Protein AF-A0A2N1U5K5-F1 (afdb_monomer_lite)

pLDDT: mean 89.92, std 8.05, range [52.88, 97.94]

Sequence (246 aa):
PAAGMINAFVPWFFIPAVFFYHWAKFKPSVIKAFSGLFLLLPILFVLSAYEVAAGMQFYPVPLHTSLTVQGLTGLINLTNVKPDIFSPGFYHISIAGLAIGFILLIRTSRTWTMALFILTFFAAFLTPILNVPPVIWASIPVLICSLLIAEGLEALILSGASDSKWLLTSVAVLLLAALLNILLMGKAGVFPRSLGLYGAGVAAVLLIYFIAQSKLVWHGTRMLVLYPAIFIDIIISARYIAGKIF

Secondary structure (DSSP, 8-state):
-HHHHHHHHGGGGGHHHHHHHHH----HHHHHHHHHHHTTHHHHHHHHHHHHHHHTT--SS-TT----HHHHGGGT-GGG--TTS------TTHHHHHHHHHHHHHHTT-HHHHHHHHHHHHHTTSSPBTTB-HHHHTHHHHHHHHHHHHHHHHHHHH--GGGHHHHHHHHHHHHHHHHHHHHHHTTSS-HHHHHHHHHHHHHHHHHHHHHHHTT---HHHHHHHHHHHHHHHHHHHHHHHHHHH-

Radius of gyration: 19.8 Å; chains: 1; bounding box: 57×30×60 Å

Foldseek 3Di:
DVLVVLLVCLVVLLVCLVCVVVVDPDDPVVNLVVSLVSLCSSVVSLLVVQLVCVVVVHDPDDQAQAADPVLALCCLVVLPDDPSHNHLNDFLLLQLLLVQLVVVCVVVPSVSLVVLLVVLVVQRHDHGDNSRRSVSSVSSNSVVSVVSSVNSLLCLLQDALVCLVSLVVSLVSLVVSLVVNDVVVPPDDPPDDSNVLSVLSNVLSVVSSVCRNVRDNPSVVNCVSSVVSVVVRVVVSVVSSVVNND

Structure (mmCIF, N/CA/C/O backbone):
data_AF-A0A2N1U5K5-F1
#
_entry.id   AF-A0A2N1U5K5-F1
#
loop_
_atom_site.group_PDB
_atom_site.id
_atom_site.type_symbol
_atom_site.label_atom_id
_atom_site.label_alt_id
_atom_site.label_comp_id
_atom_site.label_asym_id
_atom_site.label_entity_id
_atom_site.label_seq_id
_atom_site.pdbx_PDB_ins_code
_atom_site.Cartn_x
_atom_site.Cartn_y
_atom_site.Cartn_z
_atom_site.occupancy
_atom_site.B_iso_or_equiv
_atom_site.auth_seq_id
_atom_site.auth_comp_id
_atom_site.auth_asym_id
_atom_site.auth_atom_id
_atom_site.pdbx_PDB_model_num
ATOM 1 N N . PRO A 1 1 ? 7.918 9.405 -19.335 1.00 61.78 1 PRO A N 1
ATOM 2 C CA . PRO A 1 1 ? 6.591 10.072 -19.449 1.00 61.78 1 PRO A CA 1
ATOM 3 C C . PRO A 1 1 ? 5.436 9.102 -19.751 1.00 61.78 1 PRO A C 1
ATOM 5 O O . PRO A 1 1 ? 4.526 8.996 -18.938 1.00 61.78 1 PRO A O 1
ATOM 8 N N . ALA A 1 2 ? 5.494 8.344 -20.855 1.00 75.06 2 ALA A N 1
ATOM 9 C CA . ALA A 1 2 ? 4.408 7.440 -21.259 1.00 75.06 2 ALA A CA 1
ATOM 10 C C . ALA A 1 2 ? 4.152 6.278 -20.278 1.00 75.06 2 ALA A C 1
ATOM 12 O O . ALA A 1 2 ? 3.004 5.945 -20.007 1.00 75.06 2 ALA A O 1
ATOM 13 N N . ALA A 1 3 ? 5.201 5.722 -19.659 1.00 72.75 3 ALA A N 1
ATOM 14 C CA . ALA A 1 3 ? 5.056 4.717 -18.599 1.00 72.75 3 ALA A CA 1
ATOM 15 C C . ALA A 1 3 ? 4.225 5.231 -17.411 1.00 72.75 3 ALA A C 1
ATOM 17 O O . ALA A 1 3 ? 3.396 4.513 -16.857 1.00 72.75 3 ALA A O 1
ATOM 18 N N . GLY A 1 4 ? 4.419 6.506 -17.059 1.00 80.00 4 GLY A N 1
ATOM 19 C CA . GLY A 1 4 ? 3.639 7.180 -16.026 1.00 80.00 4 GLY A CA 1
ATOM 20 C C . GLY A 1 4 ? 2.166 7.317 -16.405 1.00 80.00 4 GLY A C 1
ATOM 21 O O . GLY A 1 4 ? 1.317 7.170 -15.536 1.00 80.00 4 GLY A O 1
ATOM 22 N N . MET A 1 5 ? 1.852 7.519 -17.692 1.00 84.31 5 MET A N 1
ATOM 23 C CA . MET A 1 5 ? 0.464 7.565 -18.165 1.00 84.31 5 MET A CA 1
ATOM 24 C C . MET A 1 5 ? -0.221 6.210 -18.000 1.00 84.31 5 MET A C 1
ATOM 26 O O . MET A 1 5 ? -1.293 6.161 -17.409 1.00 84.31 5 MET A O 1
ATOM 30 N N . ILE A 1 6 ? 0.406 5.113 -18.446 1.00 85.75 6 ILE A N 1
ATOM 31 C CA . ILE A 1 6 ? -0.160 3.761 -18.282 1.00 85.75 6 ILE A CA 1
ATOM 32 C C . ILE A 1 6 ? -0.463 3.510 -16.801 1.00 85.75 6 ILE A C 1
ATOM 34 O O . ILE A 1 6 ? -1.600 3.201 -16.453 1.00 85.75 6 ILE A O 1
ATOM 38 N N . ASN A 1 7 ? 0.508 3.756 -15.917 1.00 84.88 7 ASN A N 1
ATOM 39 C CA . ASN A 1 7 ? 0.328 3.587 -14.473 1.00 84.88 7 ASN A CA 1
ATOM 40 C C . ASN A 1 7 ? -0.765 4.498 -13.886 1.00 84.88 7 ASN A C 1
ATOM 42 O O . ASN A 1 7 ? -1.485 4.075 -12.987 1.00 84.88 7 ASN A O 1
ATOM 46 N N . ALA A 1 8 ? -0.924 5.724 -14.395 1.00 88.06 8 ALA A N 1
ATOM 47 C CA . ALA A 1 8 ? -1.971 6.646 -13.956 1.00 88.06 8 ALA A CA 1
ATOM 48 C C . ALA A 1 8 ? -3.383 6.193 -14.365 1.00 88.06 8 ALA A C 1
ATOM 50 O O . ALA A 1 8 ? -4.349 6.528 -13.679 1.00 88.06 8 ALA A O 1
ATOM 51 N N . PHE A 1 9 ? -3.512 5.421 -15.450 1.00 91.12 9 PHE A N 1
ATOM 52 C CA . PHE A 1 9 ? -4.795 4.890 -15.913 1.00 91.12 9 PHE A CA 1
ATOM 53 C C . PHE A 1 9 ? -5.198 3.574 -15.235 1.00 91.12 9 PHE A C 1
ATOM 55 O O . PHE A 1 9 ? -6.394 3.332 -15.085 1.00 91.12 9 PHE A O 1
ATOM 62 N N . VAL A 1 10 ? -4.245 2.761 -14.756 1.00 91.38 10 VAL A N 1
ATOM 63 C CA . VAL A 1 10 ? -4.515 1.467 -14.086 1.00 91.38 10 VAL A CA 1
ATOM 64 C C . VAL A 1 10 ? -5.613 1.548 -13.004 1.00 91.38 10 VAL A C 1
ATOM 66 O O . VAL A 1 10 ? -6.519 0.711 -13.044 1.00 91.38 10 VAL A O 1
ATOM 69 N N . PRO A 1 11 ? -5.627 2.535 -12.079 1.00 91.38 11 PRO A N 1
ATOM 70 C CA . PRO A 1 11 ? -6.661 2.624 -11.044 1.00 91.38 11 PRO A CA 1
ATOM 71 C C . PRO A 1 11 ? -8.087 2.752 -11.592 1.00 91.38 11 PRO A C 1
ATOM 73 O O . PRO A 1 11 ? -9.026 2.206 -11.014 1.00 91.38 11 PRO A O 1
ATOM 76 N N . TRP A 1 12 ? -8.264 3.429 -12.727 1.00 93.75 12 TRP A N 1
ATOM 77 C CA . TRP A 1 12 ? -9.582 3.698 -13.305 1.00 93.75 12 TRP A CA 1
ATOM 78 C C . TRP A 1 12 ? -10.263 2.426 -13.816 1.00 93.75 12 TRP A C 1
ATOM 80 O O . TRP A 1 12 ? -11.488 2.323 -13.780 1.00 93.75 12 TRP A O 1
ATOM 90 N N . PHE A 1 13 ? -9.485 1.411 -14.199 1.00 93.81 13 PHE A N 1
ATOM 91 C CA . PHE A 1 13 ? -10.016 0.120 -14.639 1.00 93.81 13 PHE A CA 1
ATOM 92 C C . PHE A 1 13 ? -10.578 -0.738 -13.495 1.00 93.81 13 PHE A C 1
ATOM 94 O O . PHE A 1 13 ? -11.259 -1.724 -13.764 1.00 93.81 13 PHE A O 1
ATOM 101 N N . PHE A 1 14 ? -10.375 -0.354 -12.229 1.00 92.38 14 PHE A N 1
ATOM 102 C CA . PHE A 1 14 ? -11.040 -0.996 -11.088 1.00 92.38 14 PHE A CA 1
ATOM 103 C C . PHE A 1 14 ? -12.456 -0.463 -10.827 1.00 92.38 14 PHE A C 1
ATOM 105 O O . PHE A 1 14 ? -13.232 -1.125 -10.137 1.00 92.38 14 PHE A O 1
ATOM 112 N N . ILE A 1 15 ? -12.828 0.699 -11.381 1.00 93.06 15 ILE A N 1
ATOM 113 C CA . ILE A 1 15 ? -14.133 1.340 -11.135 1.00 93.06 15 ILE A CA 1
ATOM 114 C C . ILE A 1 15 ? -15.305 0.405 -11.473 1.00 93.06 15 ILE A C 1
ATOM 116 O O . ILE A 1 15 ? -16.184 0.255 -10.620 1.00 93.06 15 ILE A O 1
ATOM 120 N N . PRO A 1 16 ? -15.334 -0.288 -12.632 1.00 93.62 16 PRO A N 1
ATOM 121 C CA . PRO A 1 16 ? -16.428 -1.206 -12.932 1.00 93.62 16 PRO A CA 1
ATOM 122 C C . PRO A 1 16 ? -16.547 -2.329 -11.900 1.00 93.62 16 PRO A C 1
ATOM 124 O O . PRO A 1 16 ? -17.653 -2.661 -11.494 1.00 93.62 16 PRO A O 1
ATOM 127 N N . ALA A 1 17 ? -15.427 -2.869 -11.408 1.00 92.56 17 ALA A N 1
ATOM 128 C CA . ALA A 1 17 ? -15.446 -3.937 -10.410 1.00 92.56 17 ALA A CA 1
ATOM 129 C C . ALA A 1 17 ? -16.112 -3.499 -9.096 1.00 92.56 17 ALA A C 1
ATOM 131 O O . ALA A 1 17 ? -16.858 -4.278 -8.495 1.00 92.56 17 ALA A O 1
ATOM 132 N N . VAL A 1 18 ? -15.874 -2.251 -8.683 1.00 90.19 18 VAL A N 1
ATOM 133 C CA . VAL A 1 18 ? -16.410 -1.676 -7.443 1.00 90.19 18 VAL A CA 1
ATOM 134 C C . VAL A 1 18 ? -17.872 -1.264 -7.595 1.00 90.19 18 VAL A C 1
ATOM 136 O O . VAL A 1 18 ? -18.680 -1.597 -6.736 1.00 90.19 18 VAL A O 1
ATOM 139 N N . PHE A 1 19 ? -18.236 -0.570 -8.676 1.00 92.50 19 PHE A N 1
ATOM 140 C CA . PHE A 1 19 ? -19.554 0.066 -8.805 1.00 92.50 19 PHE A CA 1
ATOM 141 C C . PHE A 1 19 ? -20.597 -0.756 -9.574 1.00 92.50 19 PHE A C 1
ATOM 143 O O . PHE A 1 19 ? -21.753 -0.341 -9.655 1.00 92.50 19 PHE A O 1
ATOM 150 N N . PHE A 1 20 ? -20.251 -1.945 -10.082 1.00 92.00 20 PHE A N 1
ATOM 151 C CA . PHE A 1 20 ? -21.183 -2.776 -10.855 1.00 92.00 20 PHE A CA 1
ATOM 152 C C . PHE A 1 20 ? -22.503 -3.073 -10.125 1.00 92.00 20 PHE A C 1
ATOM 154 O O . PHE A 1 20 ? -23.564 -3.082 -10.751 1.00 92.00 20 PHE A O 1
ATOM 161 N N . TYR A 1 21 ? -22.466 -3.258 -8.800 1.00 90.38 21 TYR A N 1
ATOM 162 C CA . TYR A 1 21 ? -23.668 -3.521 -7.999 1.00 90.38 21 TYR A CA 1
ATOM 163 C C . TYR A 1 21 ? -24.689 -2.374 -8.041 1.00 90.38 21 TYR A C 1
ATOM 165 O O . TYR A 1 21 ? -25.873 -2.605 -7.814 1.00 90.38 21 TYR A O 1
ATOM 173 N N . HIS A 1 22 ? -24.241 -1.144 -8.309 1.00 89.75 22 HIS A N 1
ATOM 174 C CA . HIS A 1 22 ? -25.118 0.017 -8.410 1.00 89.75 22 HIS A CA 1
ATOM 175 C C . HIS A 1 22 ? -25.817 0.081 -9.773 1.00 89.75 22 HIS A C 1
ATOM 177 O O . HIS A 1 22 ? -26.953 0.537 -9.873 1.00 89.75 22 HIS A O 1
ATOM 183 N N . TRP A 1 23 ? -25.152 -0.400 -10.825 1.00 87.50 23 TRP A N 1
ATOM 184 C CA . TRP A 1 23 ? -25.664 -0.352 -12.196 1.00 87.50 23 TRP A CA 1
ATOM 185 C C . TRP A 1 23 ? -26.531 -1.558 -12.558 1.00 87.50 23 TRP A C 1
ATOM 187 O O . TRP A 1 23 ? -27.395 -1.454 -13.427 1.00 87.50 23 TRP A O 1
ATOM 197 N N . ALA A 1 24 ? -26.326 -2.701 -11.901 1.00 88.56 24 ALA A N 1
ATOM 198 C CA . ALA A 1 24 ? -26.948 -3.958 -12.287 1.00 88.56 24 ALA A CA 1
ATOM 199 C C . ALA A 1 24 ? -27.893 -4.519 -11.212 1.00 88.56 24 ALA A C 1
ATOM 201 O O . ALA A 1 24 ? -27.507 -4.751 -10.069 1.00 88.56 24 ALA A O 1
ATOM 202 N N . LYS A 1 25 ? -29.136 -4.832 -11.601 1.00 90.75 25 LYS A N 1
ATOM 203 C CA . LYS A 1 25 ? -30.156 -5.450 -10.730 1.00 90.75 25 LYS A CA 1
ATOM 204 C C . LYS A 1 25 ? -30.102 -6.984 -10.777 1.00 90.75 25 LYS A C 1
ATOM 206 O O . LYS A 1 25 ? -31.103 -7.639 -11.058 1.00 90.75 25 LYS A O 1
ATOM 211 N N . PHE A 1 26 ? -28.927 -7.569 -10.551 1.00 92.50 26 PHE A N 1
ATOM 212 C CA . PHE A 1 26 ? -28.751 -9.027 -10.526 1.00 92.50 26 PHE A CA 1
ATOM 213 C C . PHE A 1 26 ? -28.769 -9.599 -9.104 1.00 92.50 26 PHE A C 1
ATOM 215 O O . PHE A 1 26 ? -28.689 -8.878 -8.112 1.00 92.50 26 PHE A O 1
ATOM 222 N N . LYS A 1 27 ? -28.844 -10.932 -8.998 1.00 93.94 27 LYS A N 1
ATOM 223 C CA . LYS A 1 27 ? -28.657 -11.633 -7.720 1.00 93.94 27 LYS A CA 1
ATOM 224 C C . LYS A 1 27 ? -27.248 -11.349 -7.157 1.00 93.94 27 LYS A C 1
ATOM 226 O O . LYS A 1 27 ? -26.299 -11.288 -7.942 1.00 93.94 27 LYS A O 1
ATOM 231 N N . PRO A 1 28 ? -27.062 -11.280 -5.824 1.00 91.19 28 PRO A N 1
ATOM 232 C CA . PRO A 1 28 ? -25.766 -10.956 -5.214 1.00 91.19 28 PRO A CA 1
ATOM 233 C C . PRO A 1 28 ? -24.603 -11.867 -5.637 1.00 91.19 28 PRO A C 1
ATOM 235 O O . PRO A 1 28 ? -23.477 -11.402 -5.798 1.00 91.19 28 PRO A O 1
ATOM 238 N N . SER A 1 29 ? -24.861 -13.160 -5.862 1.00 91.44 29 SER A N 1
ATOM 239 C CA . SER A 1 29 ? -23.846 -14.115 -6.332 1.00 91.44 29 SER A CA 1
ATOM 240 C C . SER A 1 29 ? -23.329 -13.782 -7.733 1.00 91.44 29 SER A C 1
ATOM 242 O O . SER 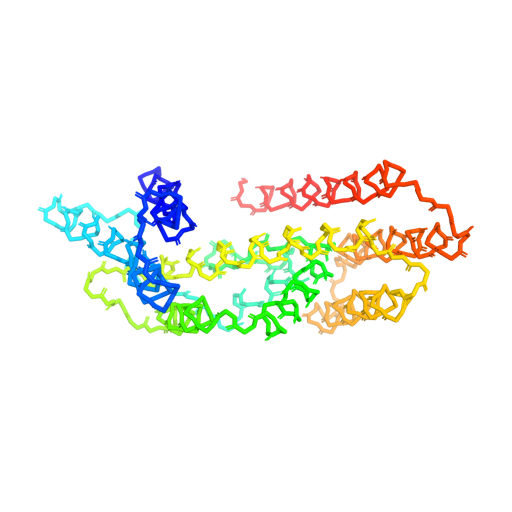A 1 29 ? -22.130 -13.867 -7.988 1.00 91.44 29 SER A O 1
ATOM 244 N N . VAL A 1 30 ? -24.229 -13.354 -8.619 1.00 93.19 30 VAL A N 1
ATOM 245 C CA . VAL A 1 30 ? -23.916 -12.949 -9.991 1.00 93.19 30 VAL A CA 1
ATOM 246 C C . VAL A 1 30 ? -23.123 -11.645 -9.977 1.00 93.19 30 VAL A C 1
ATOM 248 O O . VAL A 1 30 ? -22.080 -11.568 -10.618 1.00 93.19 30 VAL A O 1
ATOM 251 N N . ILE A 1 31 ? -23.546 -10.663 -9.170 1.00 92.62 31 ILE A N 1
ATOM 252 C CA . ILE A 1 31 ? -22.800 -9.409 -8.970 1.00 92.62 31 ILE A CA 1
ATOM 253 C C . ILE A 1 31 ? -21.372 -9.709 -8.507 1.00 92.62 31 ILE A C 1
ATOM 255 O O . ILE A 1 31 ? -20.425 -9.208 -9.101 1.00 92.62 31 ILE A O 1
ATOM 259 N N . LYS A 1 32 ? -21.196 -10.586 -7.509 1.00 90.56 32 LYS A N 1
ATOM 260 C CA . LYS A 1 32 ? -19.868 -10.969 -7.006 1.00 90.56 32 LYS A CA 1
ATOM 261 C C . LYS A 1 32 ? -18.991 -11.612 -8.086 1.00 90.56 32 LYS A C 1
ATOM 263 O O . LYS A 1 32 ? -17.798 -11.324 -8.139 1.00 90.56 32 LYS A O 1
ATOM 268 N N . ALA A 1 33 ? -19.562 -12.475 -8.928 1.00 91.56 33 ALA A N 1
ATOM 269 C CA . ALA A 1 33 ? -18.834 -13.108 -10.026 1.00 91.56 33 ALA A CA 1
ATOM 270 C C . ALA A 1 33 ? -18.395 -12.080 -11.081 1.00 91.56 33 ALA A C 1
ATOM 272 O O . ALA A 1 33 ? -17.219 -12.036 -11.433 1.00 91.56 33 ALA A O 1
ATOM 273 N N . PHE A 1 34 ? -19.301 -11.204 -11.525 1.00 94.25 34 PHE A N 1
ATOM 274 C CA . PHE A 1 34 ? -18.982 -10.159 -12.502 1.00 94.25 34 PHE A CA 1
ATOM 275 C C . PHE A 1 34 ? -18.011 -9.111 -11.956 1.00 94.25 34 PHE A C 1
ATOM 277 O O . PHE A 1 34 ? -17.064 -8.762 -12.649 1.00 94.25 34 PHE A O 1
ATOM 284 N N . SER A 1 35 ? -18.164 -8.664 -10.707 1.00 92.25 35 SER A N 1
ATOM 285 C CA . SER A 1 35 ? -17.173 -7.801 -10.048 1.00 92.25 35 SER A CA 1
ATOM 286 C C . SER A 1 35 ? -15.791 -8.464 -9.994 1.00 92.25 35 SER A C 1
ATOM 288 O O . SER A 1 35 ? -14.784 -7.798 -10.220 1.00 92.25 35 SER A O 1
ATOM 290 N N . GLY A 1 36 ? -15.735 -9.779 -9.752 1.00 92.19 36 GLY A N 1
ATOM 291 C CA . GLY A 1 36 ? -14.500 -10.564 -9.826 1.00 92.19 36 GLY A CA 1
ATOM 292 C C . GLY A 1 36 ? -13.894 -10.616 -11.233 1.00 92.19 36 GLY A C 1
ATOM 293 O O . GLY A 1 36 ? -12.684 -10.484 -11.380 1.00 92.19 36 GLY A O 1
ATOM 294 N N . LEU A 1 37 ? -14.720 -10.735 -12.274 1.00 93.94 37 LEU A N 1
ATOM 295 C CA . LEU A 1 37 ? -14.263 -10.669 -13.667 1.00 93.94 37 LEU A CA 1
ATOM 296 C C . LEU A 1 37 ? -13.770 -9.267 -14.044 1.00 93.94 37 LEU A C 1
ATOM 298 O O . LEU A 1 37 ? -12.725 -9.133 -14.674 1.00 93.94 37 LEU A O 1
ATOM 302 N N . PHE A 1 38 ? -14.466 -8.211 -13.619 1.00 95.56 38 PHE A N 1
ATOM 303 C CA . PHE A 1 38 ? -14.048 -6.831 -13.873 1.00 95.56 38 PHE A CA 1
ATOM 304 C C . PHE A 1 38 ? -12.747 -6.458 -13.157 1.00 95.56 38 PHE A C 1
ATOM 306 O O . PHE A 1 38 ? -12.030 -5.577 -13.621 1.00 95.56 38 PHE A O 1
ATOM 313 N N . LEU A 1 39 ? -12.385 -7.164 -12.084 1.00 94.25 39 LEU A N 1
ATOM 314 C CA . LEU A 1 39 ? -11.072 -7.058 -11.440 1.00 94.25 39 LEU A CA 1
ATOM 315 C C . LEU A 1 39 ? -9.908 -7.447 -12.375 1.00 94.25 39 LEU A C 1
ATOM 317 O O . LEU A 1 39 ? -8.769 -7.090 -12.089 1.00 94.25 39 LEU A O 1
ATOM 321 N N . LEU A 1 40 ? -10.177 -8.129 -13.496 1.00 94.31 40 LEU A N 1
ATOM 322 C CA . LEU A 1 40 ? -9.188 -8.449 -14.532 1.00 94.31 40 LEU A CA 1
ATOM 323 C C . LEU A 1 40 ? -9.013 -7.330 -15.574 1.00 94.31 40 LEU A C 1
ATOM 325 O O . LEU A 1 40 ? -8.050 -7.368 -16.339 1.00 94.31 40 LEU A O 1
ATOM 329 N N . LEU A 1 41 ? -9.889 -6.317 -15.609 1.00 95.31 41 LEU A N 1
ATOM 330 C CA . LEU A 1 41 ? -9.777 -5.197 -16.554 1.00 95.31 41 LEU A CA 1
ATOM 331 C C . LEU A 1 41 ? -8.424 -4.463 -16.490 1.00 95.31 41 LEU A C 1
ATOM 333 O O . LEU A 1 41 ? -7.888 -4.167 -17.556 1.00 95.31 41 LEU A O 1
ATOM 337 N N . PRO A 1 42 ? -7.819 -4.205 -15.312 1.00 94.44 42 PRO A N 1
ATOM 338 C CA . PRO A 1 42 ? -6.494 -3.592 -15.237 1.00 94.44 42 PRO A CA 1
ATOM 339 C C . PRO A 1 42 ? -5.404 -4.432 -15.916 1.00 94.44 42 PRO A C 1
ATOM 341 O O . PRO A 1 42 ? -4.528 -3.876 -16.572 1.00 94.44 42 PRO A O 1
ATOM 344 N N . ILE A 1 43 ? -5.480 -5.767 -15.813 1.00 94.12 43 ILE A N 1
ATOM 345 C CA . ILE A 1 43 ? -4.560 -6.679 -16.512 1.00 94.12 43 ILE A CA 1
ATOM 346 C C . ILE A 1 43 ? -4.757 -6.552 -18.022 1.00 94.12 43 ILE A C 1
ATOM 348 O O . ILE A 1 43 ? -3.788 -6.369 -18.756 1.00 94.12 43 ILE A O 1
ATOM 352 N N . LEU A 1 44 ? -6.008 -6.615 -18.486 1.00 94.94 44 LEU A N 1
ATOM 353 C CA . LEU A 1 44 ? -6.331 -6.499 -19.909 1.00 94.94 44 LEU A CA 1
ATOM 354 C C . LEU A 1 44 ? -5.882 -5.153 -20.485 1.00 94.94 44 LEU A C 1
ATOM 356 O O . LEU A 1 44 ? -5.348 -5.114 -21.592 1.00 94.94 44 LEU A O 1
ATOM 360 N N . PHE A 1 45 ? -6.044 -4.067 -19.729 1.00 94.50 45 PHE A N 1
ATOM 361 C CA . PHE A 1 45 ? -5.557 -2.746 -20.109 1.00 94.50 45 PHE A CA 1
ATOM 362 C C . PHE A 1 45 ? -4.033 -2.719 -20.253 1.00 94.50 45 PHE A C 1
ATOM 364 O O . PHE A 1 45 ? -3.541 -2.272 -21.285 1.00 94.50 45 PHE A O 1
ATOM 371 N N . VAL A 1 46 ? -3.289 -3.225 -19.262 1.00 93.12 46 VAL A N 1
ATOM 372 C CA . VAL A 1 46 ? -1.818 -3.272 -19.308 1.00 93.12 46 VAL A CA 1
ATOM 373 C C . VAL A 1 46 ? -1.334 -4.085 -20.508 1.00 93.12 46 VAL A C 1
ATOM 375 O O . VAL A 1 46 ? -0.492 -3.601 -21.259 1.00 93.12 46 VAL A O 1
ATOM 378 N N . LEU A 1 47 ? -1.896 -5.278 -20.725 1.00 94.00 47 LEU A N 1
ATOM 379 C CA . LEU A 1 47 ? -1.557 -6.126 -21.871 1.00 94.00 47 LEU A CA 1
ATOM 380 C C . LEU A 1 47 ? -1.825 -5.406 -23.197 1.00 94.00 47 LEU A C 1
ATOM 382 O O . LEU A 1 47 ? -0.942 -5.322 -24.043 1.00 94.00 47 LEU A O 1
ATOM 386 N N . SER A 1 48 ? -3.017 -4.824 -23.349 1.00 93.19 48 SER A N 1
ATOM 387 C CA . SER A 1 48 ? -3.402 -4.116 -24.575 1.00 93.19 48 SER A CA 1
ATOM 388 C C . SER A 1 48 ? -2.512 -2.898 -24.831 1.00 93.19 48 SER A C 1
ATOM 390 O O . SER A 1 48 ? -2.092 -2.663 -25.959 1.00 93.19 48 SER A O 1
ATOM 392 N N . ALA A 1 49 ? -2.192 -2.129 -23.787 1.00 91.81 49 ALA A N 1
ATOM 393 C CA . ALA A 1 49 ? -1.347 -0.947 -23.898 1.00 91.81 49 ALA A CA 1
ATOM 394 C C . ALA A 1 49 ? 0.076 -1.303 -24.349 1.00 91.81 49 ALA A C 1
ATOM 396 O O . ALA A 1 49 ? 0.633 -0.616 -25.203 1.00 91.81 49 ALA A O 1
ATOM 397 N N . TYR A 1 50 ? 0.654 -2.375 -23.803 1.00 90.56 50 TYR A N 1
ATOM 398 C CA . TYR A 1 50 ? 1.999 -2.819 -24.170 1.00 90.56 50 TYR A CA 1
ATOM 399 C C . TYR A 1 50 ? 2.054 -3.501 -25.534 1.00 90.56 50 TYR A C 1
ATOM 401 O O . TYR A 1 50 ? 3.040 -3.317 -26.240 1.00 90.56 50 TYR A O 1
ATOM 409 N N . GLU A 1 51 ? 0.999 -4.199 -25.949 1.00 91.06 51 GLU A N 1
ATOM 410 C CA . GLU A 1 51 ? 0.915 -4.761 -27.299 1.00 91.06 51 GLU A CA 1
ATOM 411 C C . GLU A 1 51 ? 0.841 -3.654 -28.363 1.00 91.06 51 GLU A C 1
ATOM 413 O O . GLU A 1 51 ? 1.588 -3.663 -29.341 1.00 91.06 51 GLU A O 1
ATOM 418 N N . VAL A 1 52 ? 0.008 -2.630 -28.133 1.00 90.94 52 VAL A N 1
ATOM 419 C CA . VAL A 1 52 ? -0.062 -1.449 -29.009 1.00 90.94 52 VAL A CA 1
ATOM 420 C C . VAL A 1 52 ? 1.283 -0.717 -29.045 1.00 90.94 52 VAL A C 1
ATOM 422 O O . VAL A 1 52 ? 1.746 -0.330 -30.118 1.00 90.94 52 VAL A O 1
ATOM 425 N N . ALA A 1 53 ? 1.935 -0.551 -27.892 1.00 88.81 53 ALA A N 1
ATOM 426 C CA . ALA A 1 53 ? 3.235 0.107 -27.801 1.00 88.81 53 ALA A CA 1
ATOM 427 C C . ALA A 1 53 ? 4.337 -0.684 -28.535 1.00 88.81 53 ALA A C 1
ATOM 429 O O . ALA A 1 53 ? 5.115 -0.098 -29.290 1.00 88.81 53 ALA A O 1
ATOM 430 N N . ALA A 1 54 ? 4.348 -2.015 -28.402 1.00 86.88 54 ALA A N 1
ATOM 431 C CA . ALA A 1 54 ? 5.261 -2.899 -29.121 1.00 86.88 54 ALA A CA 1
ATOM 432 C C . ALA A 1 54 ? 5.062 -2.813 -30.644 1.00 86.88 54 ALA A C 1
ATOM 434 O O . ALA A 1 54 ? 6.044 -2.708 -31.380 1.00 86.88 54 ALA A O 1
ATOM 435 N N . GLY A 1 55 ? 3.810 -2.758 -31.115 1.00 88.50 55 GLY A N 1
ATOM 436 C CA . GLY A 1 55 ? 3.484 -2.532 -32.529 1.00 88.50 55 GLY A CA 1
ATOM 437 C C . GLY A 1 55 ? 4.001 -1.194 -33.075 1.00 88.50 55 GLY A C 1
ATOM 438 O O . GLY A 1 55 ? 4.327 -1.093 -34.255 1.00 88.50 55 GLY A O 1
ATOM 439 N N . MET A 1 56 ? 4.148 -0.184 -32.213 1.00 88.31 56 MET A N 1
ATOM 440 C CA . MET A 1 56 ? 4.743 1.119 -32.539 1.00 88.31 56 MET A CA 1
ATOM 441 C C . MET A 1 56 ? 6.265 1.178 -32.303 1.00 88.31 56 MET A C 1
ATOM 443 O O . MET A 1 56 ? 6.847 2.256 -32.393 1.00 88.31 56 MET A O 1
ATOM 447 N N . GLN A 1 57 ? 6.913 0.051 -31.972 1.00 83.56 57 GLN A N 1
ATOM 448 C CA . GLN A 1 57 ? 8.327 -0.026 -31.565 1.00 83.56 57 GLN A CA 1
ATOM 449 C C . GLN A 1 57 ? 8.685 0.905 -30.394 1.00 83.56 57 GLN A C 1
ATOM 451 O O . GLN A 1 57 ? 9.823 1.350 -30.241 1.00 83.56 57 GLN A O 1
ATOM 456 N N . PHE A 1 58 ? 7.705 1.194 -29.543 1.00 81.75 58 PHE A N 1
ATOM 457 C CA . PHE A 1 58 ? 7.839 2.095 -28.415 1.00 81.75 58 PHE A CA 1
ATOM 458 C C . PHE A 1 58 ? 7.760 1.302 -27.112 1.00 81.75 58 PHE A C 1
ATOM 460 O O . PHE A 1 58 ? 6.720 0.745 -26.779 1.00 81.75 58 PHE A O 1
ATOM 467 N N . TYR A 1 59 ? 8.848 1.278 -26.342 1.00 77.38 59 TYR A N 1
ATOM 468 C CA . TYR A 1 59 ? 8.887 0.619 -25.034 1.00 77.38 59 TYR A CA 1
ATOM 469 C C . TYR A 1 59 ? 8.988 1.676 -23.931 1.00 77.38 59 TYR A C 1
ATOM 471 O O . TYR A 1 59 ? 10.061 2.249 -23.729 1.00 77.38 59 TYR A O 1
ATOM 479 N N . PRO A 1 60 ? 7.888 1.964 -23.204 1.00 74.81 60 PRO A N 1
ATOM 480 C CA . PRO A 1 60 ? 7.867 3.029 -22.202 1.00 74.81 60 PRO A CA 1
ATOM 481 C C . PRO A 1 60 ? 8.825 2.787 -21.027 1.00 74.81 60 PRO A C 1
ATOM 483 O O . PRO A 1 60 ? 9.200 3.739 -20.340 1.00 74.81 60 PRO A O 1
ATOM 486 N N . VAL A 1 61 ? 9.166 1.519 -20.776 1.00 80.94 61 VAL A N 1
ATOM 487 C CA . VAL A 1 61 ? 10.021 1.033 -19.688 1.00 80.94 61 VAL A CA 1
ATOM 488 C C . VAL A 1 61 ? 10.932 -0.072 -20.234 1.00 80.94 61 VAL A C 1
ATOM 490 O O . VAL A 1 61 ? 10.469 -0.855 -21.069 1.00 80.94 61 VAL A O 1
ATOM 493 N N . PRO A 1 62 ? 12.196 -0.183 -19.777 1.00 82.25 62 PRO A N 1
ATOM 494 C CA . PRO A 1 62 ? 13.072 -1.277 -20.183 1.00 82.25 62 PRO A CA 1
ATOM 495 C C . PRO A 1 62 ? 12.460 -2.645 -19.852 1.00 82.25 62 PRO A C 1
ATOM 497 O O . PRO A 1 62 ? 12.035 -2.892 -18.723 1.00 82.25 62 PRO A O 1
ATOM 500 N N . LEU A 1 63 ? 12.449 -3.554 -20.832 1.00 80.44 63 LEU A N 1
ATOM 501 C CA . LEU A 1 63 ? 11.813 -4.873 -20.709 1.00 80.44 63 LEU A CA 1
ATOM 502 C C . LEU A 1 63 ? 12.398 -5.711 -19.563 1.00 80.44 63 LEU A C 1
ATOM 504 O O . LEU A 1 63 ? 11.673 -6.453 -18.912 1.00 80.44 63 LEU A O 1
ATOM 508 N N . HIS A 1 64 ? 13.694 -5.575 -19.284 1.00 80.88 64 HIS A N 1
ATOM 509 C CA . HIS A 1 64 ? 14.402 -6.413 -18.313 1.00 80.88 64 HIS A CA 1
ATOM 510 C C . HIS A 1 64 ? 14.451 -5.836 -16.891 1.00 80.88 64 HIS A C 1
ATOM 512 O O . HIS A 1 64 ? 15.141 -6.385 -16.035 1.00 80.88 64 HIS A O 1
ATOM 518 N N . THR A 1 65 ? 13.724 -4.751 -16.609 1.00 82.62 65 THR A N 1
ATOM 519 C CA . THR A 1 65 ? 13.605 -4.235 -15.241 1.00 82.62 65 THR A CA 1
ATOM 520 C C . THR A 1 65 ? 12.598 -5.077 -14.460 1.00 82.62 65 THR A C 1
ATOM 522 O O . THR A 1 65 ? 11.391 -5.018 -14.711 1.00 82.62 65 THR A O 1
ATOM 525 N N . SER A 1 66 ? 13.093 -5.853 -13.497 1.00 85.00 66 SER A N 1
ATOM 526 C CA . SER A 1 66 ? 12.279 -6.692 -12.616 1.00 85.00 66 SER A CA 1
ATOM 527 C C . SER A 1 66 ? 12.360 -6.272 -11.153 1.00 85.00 66 SER A C 1
ATOM 529 O O . SER A 1 66 ? 13.277 -5.564 -10.728 1.00 85.00 66 SER A O 1
ATOM 531 N N . LEU A 1 67 ? 11.363 -6.698 -10.374 1.00 85.31 67 LEU A N 1
ATOM 532 C CA . LEU A 1 67 ? 11.400 -6.552 -8.927 1.00 85.31 67 LEU A CA 1
ATOM 533 C C . LEU A 1 67 ? 12.399 -7.571 -8.369 1.00 85.31 67 LEU A C 1
ATOM 535 O O . LEU A 1 67 ? 12.289 -8.770 -8.614 1.00 85.31 67 LEU A O 1
ATOM 539 N N . THR A 1 68 ? 13.387 -7.098 -7.615 1.00 89.12 68 THR A N 1
ATOM 540 C CA . THR A 1 68 ? 14.357 -7.969 -6.945 1.00 89.12 68 THR A CA 1
ATOM 541 C C . THR A 1 68 ? 13.987 -8.132 -5.475 1.00 89.12 68 THR A C 1
ATOM 543 O O . THR A 1 68 ? 13.362 -7.257 -4.873 1.00 89.12 68 THR A O 1
ATOM 546 N N . VAL A 1 69 ? 14.413 -9.237 -4.856 1.00 86.56 69 VAL A N 1
ATOM 547 C CA . VAL A 1 69 ? 14.247 -9.439 -3.403 1.00 86.56 69 VAL A CA 1
ATOM 548 C C . VAL A 1 69 ? 14.926 -8.307 -2.623 1.00 86.56 69 VAL A C 1
ATOM 550 O O . VAL A 1 69 ? 14.397 -7.836 -1.621 1.00 86.56 69 VAL A O 1
ATOM 553 N N . GLN A 1 70 ? 16.055 -7.798 -3.125 1.00 84.94 70 GLN A N 1
ATOM 554 C CA . GLN A 1 70 ? 16.707 -6.621 -2.559 1.00 84.94 70 GLN A CA 1
ATOM 555 C C . GLN A 1 70 ? 15.843 -5.358 -2.702 1.00 84.94 70 GLN A C 1
ATOM 557 O O . GLN A 1 70 ? 15.773 -4.570 -1.764 1.00 84.94 70 GLN A O 1
ATOM 562 N N . GLY A 1 71 ? 15.137 -5.183 -3.821 1.00 84.94 71 GLY A N 1
ATOM 563 C CA . GLY A 1 71 ? 14.178 -4.093 -4.024 1.00 84.94 71 GLY A CA 1
ATOM 564 C C . GLY A 1 71 ? 13.040 -4.085 -3.003 1.00 84.94 71 GLY A C 1
ATOM 565 O O . GLY A 1 71 ? 12.609 -3.017 -2.581 1.00 84.94 71 GLY A O 1
ATOM 566 N N . LEU A 1 72 ? 12.615 -5.253 -2.504 1.00 86.69 72 LEU A N 1
ATOM 567 C CA . LEU A 1 72 ? 11.623 -5.327 -1.423 1.00 86.69 72 LEU A CA 1
ATOM 568 C C . LEU A 1 72 ? 12.123 -4.721 -0.107 1.00 86.69 72 LEU A C 1
ATOM 570 O O . LEU A 1 72 ? 11.307 -4.277 0.697 1.00 86.69 72 LEU A O 1
ATOM 574 N N . THR A 1 73 ? 13.437 -4.653 0.130 1.00 85.50 73 THR A N 1
ATOM 575 C CA . THR A 1 73 ? 13.962 -4.030 1.358 1.00 85.50 73 THR A CA 1
ATOM 576 C C . THR A 1 73 ? 13.630 -2.542 1.442 1.00 85.50 73 THR A C 1
ATOM 578 O O . THR A 1 73 ? 13.520 -2.010 2.547 1.00 85.50 73 THR A O 1
ATOM 581 N N . GLY A 1 74 ? 13.379 -1.877 0.308 1.00 83.06 74 GLY A N 1
ATOM 582 C CA . GLY A 1 74 ? 12.964 -0.479 0.310 1.00 83.06 74 GLY A CA 1
ATOM 583 C C . GLY A 1 74 ? 11.536 -0.242 0.811 1.00 83.06 74 GLY A C 1
ATOM 584 O O . GLY A 1 74 ? 11.207 0.899 1.116 1.00 83.06 74 GLY A O 1
ATOM 585 N N . LEU A 1 75 ? 10.741 -1.301 1.032 1.00 84.62 75 LEU A N 1
ATOM 586 C CA . LEU A 1 75 ? 9.499 -1.229 1.817 1.00 84.62 75 LEU A CA 1
ATOM 587 C C . LEU A 1 75 ? 9.747 -0.791 3.265 1.00 84.62 75 LEU A C 1
ATOM 589 O O . LEU A 1 75 ? 8.902 -0.141 3.865 1.00 84.62 75 LEU A O 1
ATOM 593 N N . ILE A 1 76 ? 10.884 -1.197 3.834 1.00 85.19 76 ILE A N 1
ATOM 594 C CA . ILE A 1 76 ? 11.269 -0.910 5.222 1.00 85.19 76 ILE A CA 1
ATOM 595 C C . ILE A 1 76 ? 12.278 0.242 5.256 1.00 85.19 76 ILE A C 1
ATOM 597 O O . ILE A 1 76 ? 12.249 1.074 6.164 1.00 85.19 76 ILE A O 1
ATOM 601 N N . ASN A 1 77 ? 13.168 0.283 4.262 1.00 82.75 77 ASN A N 1
ATOM 602 C CA . ASN A 1 77 ? 14.280 1.213 4.172 1.00 82.75 77 ASN A CA 1
ATOM 603 C C . ASN A 1 77 ? 14.300 1.944 2.825 1.00 82.75 77 ASN A C 1
ATOM 605 O O . ASN A 1 77 ? 15.131 1.676 1.951 1.00 82.75 77 ASN A O 1
ATOM 609 N N . LEU A 1 78 ? 13.423 2.934 2.690 1.00 77.88 78 LEU A N 1
ATOM 610 C CA . LEU A 1 78 ? 13.372 3.803 1.513 1.00 77.88 78 LEU A CA 1
ATOM 611 C C . LEU A 1 78 ? 14.707 4.506 1.221 1.00 77.88 78 LEU A C 1
ATOM 613 O O . LEU A 1 78 ? 15.029 4.797 0.071 1.00 77.88 78 LEU A O 1
ATOM 617 N N . THR A 1 79 ? 15.510 4.786 2.251 1.00 72.38 79 THR A N 1
ATOM 618 C CA . THR A 1 79 ? 16.734 5.586 2.097 1.00 72.38 79 THR A CA 1
ATOM 619 C C . THR A 1 79 ? 17.877 4.842 1.398 1.00 72.38 79 THR A C 1
ATOM 621 O O . THR A 1 79 ? 18.751 5.460 0.781 1.00 72.38 79 THR A O 1
ATOM 624 N N . ASN A 1 80 ? 17.865 3.507 1.425 1.00 74.12 80 ASN A N 1
ATOM 625 C CA . ASN A 1 80 ? 18.923 2.697 0.825 1.00 74.12 80 ASN A CA 1
ATOM 626 C C . ASN A 1 80 ? 18.615 2.239 -0.610 1.00 74.12 80 ASN A C 1
ATOM 628 O O . ASN A 1 80 ? 19.415 1.527 -1.214 1.00 74.12 80 ASN A O 1
ATOM 632 N N . VAL A 1 81 ? 17.493 2.673 -1.188 1.00 73.62 81 VAL A N 1
ATOM 633 C CA . VAL A 1 81 ? 17.147 2.335 -2.573 1.00 73.62 81 VAL A CA 1
ATOM 634 C C . VAL A 1 81 ? 18.200 2.927 -3.514 1.00 73.62 81 VAL A C 1
ATOM 636 O O . VAL A 1 81 ? 18.598 4.092 -3.375 1.00 73.62 81 VAL A O 1
ATOM 639 N N . LYS A 1 82 ? 18.714 2.091 -4.420 1.00 78.12 82 LYS A N 1
ATOM 640 C CA . LYS A 1 82 ? 19.636 2.500 -5.481 1.00 78.12 82 LYS A CA 1
ATOM 641 C C . LYS A 1 82 ? 18.840 2.881 -6.740 1.00 78.12 82 LYS A C 1
ATOM 643 O O . LYS A 1 82 ? 17.775 2.303 -6.948 1.00 78.12 82 LYS A O 1
ATOM 648 N N . PRO A 1 83 ? 19.332 3.809 -7.581 1.00 72.56 83 PRO A N 1
ATOM 649 C CA . PRO A 1 83 ? 18.596 4.281 -8.761 1.00 72.56 83 PRO A CA 1
ATOM 650 C C . PRO A 1 83 ? 18.260 3.190 -9.792 1.00 72.56 83 PRO A C 1
ATOM 652 O O . PRO A 1 83 ? 17.314 3.339 -10.557 1.00 72.56 83 PRO A O 1
ATOM 655 N N . ASP A 1 84 ? 19.030 2.104 -9.818 1.00 73.81 84 ASP A N 1
ATOM 656 C CA . ASP A 1 84 ? 18.903 0.975 -10.744 1.00 73.81 84 ASP A CA 1
ATOM 657 C C . ASP A 1 84 ? 17.929 -0.114 -10.264 1.00 73.81 84 ASP A C 1
ATOM 659 O O . ASP A 1 84 ? 17.581 -1.014 -11.030 1.00 73.81 84 ASP A O 1
ATOM 663 N N . ILE A 1 85 ? 17.464 -0.039 -9.014 1.00 79.25 85 ILE A N 1
ATOM 664 C CA . ILE A 1 85 ? 16.596 -1.051 -8.409 1.00 79.25 85 ILE A CA 1
ATOM 665 C C . ILE A 1 85 ? 15.194 -0.477 -8.236 1.00 79.25 85 ILE A C 1
ATOM 667 O O . ILE A 1 85 ? 14.981 0.491 -7.504 1.00 79.25 85 ILE A O 1
ATOM 671 N N . PHE A 1 86 ? 14.204 -1.129 -8.846 1.00 81.25 86 PHE A N 1
ATOM 672 C CA . PHE A 1 86 ? 12.812 -0.824 -8.548 1.00 81.25 86 PHE A CA 1
ATOM 673 C C . PHE A 1 86 ? 12.479 -1.245 -7.110 1.00 81.25 86 PHE A C 1
ATOM 675 O O . PHE A 1 86 ? 12.618 -2.413 -6.740 1.00 81.25 86 PHE A O 1
ATOM 682 N N . SER A 1 87 ? 12.013 -0.286 -6.311 1.00 82.25 87 SER A N 1
ATOM 683 C CA . SER A 1 87 ? 11.548 -0.504 -4.945 1.00 82.25 87 SER A CA 1
ATOM 684 C C . SER A 1 87 ? 10.137 0.054 -4.780 1.00 82.25 87 SER A C 1
ATOM 686 O O . SER A 1 87 ? 9.902 1.208 -5.151 1.00 82.25 87 SER A O 1
ATOM 688 N N . PRO A 1 88 ? 9.209 -0.691 -4.159 1.00 81.38 88 PRO A N 1
ATOM 689 C CA . PRO A 1 88 ? 7.939 -0.122 -3.742 1.00 81.38 88 PRO A CA 1
ATOM 690 C C . PRO A 1 88 ? 8.192 0.950 -2.673 1.00 81.38 88 PRO A C 1
ATOM 692 O O . PRO A 1 88 ? 8.890 0.711 -1.690 1.00 81.38 88 PRO A O 1
ATOM 695 N N . GLY A 1 89 ? 7.668 2.153 -2.898 1.00 75.62 89 GLY A N 1
ATOM 696 C CA . GLY A 1 89 ? 7.995 3.346 -2.119 1.00 75.62 89 GLY A CA 1
ATOM 697 C C . GLY A 1 89 ? 7.053 3.627 -0.944 1.00 75.62 89 GLY A C 1
ATOM 698 O O . GLY A 1 89 ? 6.560 4.747 -0.852 1.00 75.62 89 GLY A O 1
ATOM 699 N N . PHE A 1 90 ? 6.739 2.649 -0.084 1.00 86.00 90 PHE A N 1
ATOM 700 C CA . PHE A 1 90 ? 5.850 2.914 1.060 1.00 86.00 90 PHE A CA 1
ATOM 701 C C . PHE A 1 90 ? 6.578 3.632 2.193 1.00 86.00 90 PHE A C 1
ATOM 703 O O . PHE A 1 90 ? 7.669 3.246 2.599 1.00 86.00 90 PHE A O 1
ATOM 710 N N . TYR A 1 91 ? 5.939 4.674 2.717 1.00 90.31 91 TYR A N 1
ATOM 711 C CA . TYR A 1 91 ? 6.457 5.516 3.790 1.00 90.31 91 TYR A CA 1
ATOM 712 C C . TYR A 1 91 ? 6.413 4.799 5.147 1.00 90.31 91 TYR A C 1
ATOM 714 O O . TYR A 1 91 ? 5.554 3.949 5.384 1.00 90.31 91 TYR A O 1
ATOM 722 N N . HIS A 1 92 ? 7.308 5.155 6.063 1.00 93.31 92 HIS A N 1
ATOM 723 C CA . HIS A 1 92 ? 7.512 4.476 7.347 1.00 93.31 92 HIS A CA 1
ATOM 724 C C . HIS A 1 92 ? 6.219 4.352 8.166 1.00 93.31 92 HIS A C 1
ATOM 726 O O . HIS A 1 92 ? 5.871 3.272 8.642 1.00 93.31 92 HIS A O 1
ATOM 732 N N . ILE A 1 93 ? 5.458 5.443 8.284 1.00 94.00 93 ILE A N 1
ATOM 733 C CA . ILE A 1 93 ? 4.206 5.482 9.056 1.00 94.00 93 ILE A CA 1
ATOM 734 C C . ILE A 1 93 ? 3.109 4.660 8.372 1.00 94.00 93 ILE A C 1
ATOM 736 O O . ILE A 1 93 ? 2.267 4.050 9.035 1.00 94.00 93 ILE A O 1
ATOM 740 N N . SER A 1 94 ? 3.141 4.583 7.040 1.00 95.00 94 SER A N 1
ATOM 741 C CA . SER A 1 94 ? 2.150 3.840 6.263 1.00 95.00 94 SER A CA 1
ATOM 742 C C . SER A 1 94 ? 2.217 2.327 6.483 1.00 95.00 94 SER A C 1
ATOM 744 O O . SER A 1 94 ? 1.220 1.651 6.255 1.00 95.00 94 SER A O 1
ATOM 746 N N . ILE A 1 95 ? 3.326 1.793 7.012 1.00 95.56 95 ILE A N 1
ATOM 747 C CA . ILE A 1 95 ? 3.481 0.359 7.308 1.00 95.56 95 ILE A CA 1
ATOM 748 C C . ILE A 1 95 ? 2.467 -0.117 8.358 1.00 95.56 95 ILE A C 1
ATOM 750 O O . ILE A 1 95 ? 1.934 -1.220 8.235 1.00 95.56 95 ILE A O 1
ATOM 754 N N . ALA A 1 96 ? 2.135 0.717 9.350 1.00 96.19 96 ALA A N 1
ATOM 755 C CA . ALA A 1 96 ? 1.059 0.411 10.296 1.00 96.19 96 ALA A CA 1
ATOM 756 C C . ALA A 1 96 ? -0.290 0.270 9.579 1.00 96.19 96 ALA A C 1
ATOM 758 O O . ALA A 1 96 ? -0.995 -0.721 9.768 1.00 96.19 96 ALA A O 1
ATOM 759 N N . GLY A 1 97 ? -0.617 1.245 8.723 1.00 96.75 97 GLY A N 1
ATOM 760 C CA . GLY A 1 97 ? -1.820 1.216 7.895 1.00 96.75 97 GLY A CA 1
ATOM 761 C C . GLY A 1 97 ? -1.851 -0.014 6.992 1.00 96.75 97 GLY A C 1
ATOM 762 O O . GLY A 1 97 ? -2.845 -0.725 6.969 1.00 96.75 97 GLY A O 1
ATOM 763 N N . LEU A 1 98 ? -0.739 -0.335 6.328 1.00 97.00 98 LEU A N 1
ATOM 764 C CA . LEU A 1 98 ? -0.619 -1.508 5.466 1.00 97.00 98 LEU A CA 1
ATOM 765 C C . LEU A 1 98 ? -0.903 -2.807 6.230 1.00 97.00 98 LEU A C 1
ATOM 767 O O . LEU A 1 98 ? -1.673 -3.641 5.757 1.00 97.00 98 LEU A O 1
ATOM 771 N N . ALA A 1 99 ? -0.315 -2.975 7.418 1.00 96.56 99 ALA A N 1
ATOM 772 C CA . ALA A 1 99 ? -0.511 -4.168 8.237 1.00 96.56 99 ALA A CA 1
ATOM 773 C C . ALA A 1 99 ? -1.973 -4.327 8.679 1.00 96.56 99 ALA A C 1
ATOM 775 O O . ALA A 1 99 ? -2.548 -5.405 8.523 1.00 96.56 99 ALA A O 1
ATOM 776 N N . ILE A 1 100 ? -2.599 -3.254 9.176 1.00 97.50 100 ILE A N 1
ATOM 777 C CA . ILE A 1 100 ? -4.021 -3.274 9.544 1.00 97.50 100 ILE A CA 1
ATOM 778 C C . ILE A 1 100 ? -4.903 -3.516 8.314 1.00 97.50 100 ILE A C 1
ATOM 780 O O . ILE A 1 100 ? -5.806 -4.350 8.370 1.00 97.50 100 ILE A O 1
ATOM 784 N N . GLY A 1 101 ? -4.608 -2.871 7.186 1.00 97.19 101 GLY A N 1
ATOM 785 C CA . GLY A 1 101 ? -5.309 -3.067 5.921 1.00 97.19 101 GLY A CA 1
ATOM 786 C C . GLY A 1 101 ? -5.271 -4.518 5.446 1.00 97.19 101 GLY A C 1
ATOM 787 O O . GLY A 1 101 ? -6.307 -5.080 5.104 1.00 97.19 101 GLY A O 1
ATOM 788 N N . PHE A 1 102 ? -4.114 -5.185 5.511 1.00 97.00 102 PHE A N 1
ATOM 789 C CA . PHE A 1 102 ? -4.015 -6.615 5.198 1.00 97.00 102 PHE A CA 1
ATOM 790 C C . PHE A 1 102 ? -4.870 -7.484 6.123 1.00 97.00 102 PHE A C 1
ATOM 792 O O . PHE A 1 102 ? -5.541 -8.406 5.657 1.00 97.00 102 PHE A O 1
ATOM 799 N N . ILE A 1 103 ? -4.890 -7.190 7.425 1.00 96.25 103 ILE A N 1
ATOM 800 C CA . ILE A 1 103 ? -5.738 -7.916 8.378 1.00 96.25 103 ILE A CA 1
ATOM 801 C C . ILE A 1 103 ? -7.218 -7.743 8.013 1.00 96.25 103 ILE A C 1
ATOM 803 O O . ILE A 1 103 ? -7.970 -8.722 8.015 1.00 96.25 103 ILE A O 1
ATOM 807 N N . LEU A 1 104 ? -7.637 -6.528 7.652 1.00 96.06 104 LEU A N 1
ATOM 808 C CA . LEU A 1 104 ? -8.998 -6.247 7.194 1.00 96.06 104 LEU A CA 1
ATOM 809 C C . LEU A 1 104 ? -9.317 -6.952 5.872 1.00 96.06 104 LEU A C 1
ATOM 811 O O . LEU A 1 104 ? -10.399 -7.526 5.741 1.00 96.06 104 LEU A O 1
ATOM 815 N N . LEU A 1 105 ? -8.383 -6.997 4.920 1.00 95.88 105 LEU A N 1
ATOM 816 C CA . LEU A 1 105 ? -8.546 -7.714 3.653 1.00 95.88 105 LEU A CA 1
ATOM 817 C C . LEU A 1 105 ? -8.805 -9.210 3.878 1.00 95.88 105 LEU A C 1
ATOM 819 O O . LEU A 1 105 ? -9.731 -9.780 3.295 1.00 95.88 105 LEU A O 1
ATOM 823 N N . ILE A 1 106 ? -8.017 -9.831 4.759 1.00 95.56 106 ILE A N 1
ATOM 824 C CA . ILE A 1 106 ? -8.163 -11.245 5.117 1.00 95.56 106 ILE A CA 1
ATOM 825 C C . ILE A 1 106 ? -9.510 -11.468 5.815 1.00 95.56 106 ILE A C 1
ATOM 827 O O . ILE A 1 106 ? -10.269 -12.356 5.426 1.00 95.56 106 ILE A O 1
ATOM 831 N N . ARG A 1 107 ? -9.859 -10.632 6.803 1.00 95.25 107 ARG A N 1
ATOM 832 C CA . ARG A 1 107 ? -11.126 -10.765 7.541 1.00 95.25 107 ARG A CA 1
ATOM 833 C C . ARG A 1 107 ? -12.357 -10.549 6.670 1.00 95.25 107 ARG A C 1
ATOM 835 O O . ARG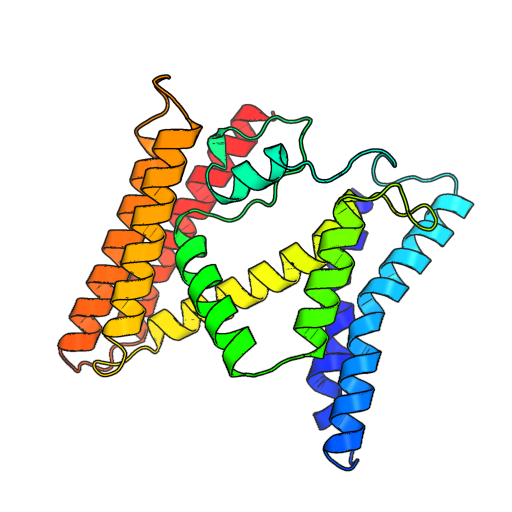 A 1 107 ? -13.355 -11.237 6.855 1.00 95.25 107 ARG A O 1
ATOM 842 N N . THR A 1 108 ? -12.291 -9.638 5.706 1.00 93.12 108 THR A N 1
ATOM 843 C CA . THR A 1 108 ? -13.389 -9.380 4.762 1.00 93.12 108 THR A CA 1
ATOM 844 C C . THR A 1 108 ? -13.469 -10.417 3.638 1.00 93.12 108 THR A C 1
ATOM 846 O O . THR A 1 108 ? -14.420 -10.390 2.857 1.00 93.12 108 THR A O 1
ATOM 849 N N . SER A 1 109 ? -12.520 -11.362 3.565 1.00 89.19 109 SER A N 1
ATOM 850 C CA . SER A 1 109 ? -12.528 -12.486 2.618 1.00 89.19 109 SER A CA 1
ATOM 851 C C . SER A 1 109 ? -12.723 -12.052 1.157 1.00 89.19 109 SER A C 1
ATOM 853 O O . SER A 1 109 ? -13.430 -12.706 0.382 1.00 89.19 109 SER A O 1
ATOM 855 N N . ARG A 1 110 ? -12.094 -10.938 0.753 1.00 88.94 110 ARG A N 1
ATOM 856 C CA . ARG A 1 110 ? -12.117 -10.435 -0.634 1.00 88.94 110 ARG A CA 1
ATOM 857 C C . ARG A 1 110 ? -11.202 -11.284 -1.533 1.00 88.94 110 ARG A C 1
ATOM 859 O O . ARG A 1 110 ? -10.132 -10.851 -1.957 1.00 88.94 110 ARG A O 1
ATOM 866 N N . THR A 1 111 ? -11.621 -12.521 -1.808 1.00 91.75 111 THR A N 1
ATOM 867 C CA . THR A 1 111 ? -10.817 -13.556 -2.489 1.00 91.75 111 THR A CA 1
ATOM 868 C C . THR A 1 111 ? -10.287 -13.134 -3.855 1.00 91.75 111 THR A C 1
ATOM 870 O O . THR A 1 111 ? -9.126 -13.396 -4.149 1.00 91.75 111 THR A O 1
ATOM 873 N N . TRP A 1 112 ? -11.085 -12.433 -4.662 1.00 93.00 112 TRP A N 1
ATOM 874 C CA . TRP A 1 112 ? -10.657 -11.958 -5.982 1.00 93.00 112 TRP A CA 1
ATOM 875 C C . TRP A 1 112 ? -9.526 -10.927 -5.910 1.00 93.00 112 TRP A C 1
ATOM 877 O O . TRP A 1 112 ? -8.565 -11.023 -6.667 1.00 93.00 112 TRP A O 1
ATOM 887 N N . THR A 1 113 ? -9.593 -9.982 -4.969 1.00 93.62 113 THR A N 1
ATOM 888 C CA . THR A 1 113 ? -8.524 -8.994 -4.758 1.00 93.62 113 THR A CA 1
ATOM 889 C C . THR A 1 113 ? -7.244 -9.665 -4.265 1.00 93.62 113 THR A C 1
ATOM 891 O O . THR A 1 113 ? -6.165 -9.341 -4.752 1.00 93.62 113 THR A O 1
ATOM 894 N N . MET A 1 114 ? -7.355 -10.641 -3.354 1.00 95.50 114 MET A N 1
ATOM 895 C CA . MET A 1 114 ? -6.206 -11.430 -2.892 1.00 95.50 114 MET A CA 1
ATOM 896 C C . MET A 1 114 ? -5.576 -12.243 -4.030 1.00 95.50 114 MET A C 1
ATOM 898 O O . MET A 1 114 ? -4.358 -12.241 -4.178 1.00 95.50 114 MET A O 1
ATOM 902 N N . ALA A 1 115 ? -6.390 -12.892 -4.868 1.00 94.88 115 ALA A N 1
ATOM 903 C CA . ALA A 1 115 ? -5.907 -13.642 -6.024 1.00 94.88 115 ALA A CA 1
ATOM 904 C C . ALA A 1 115 ? -5.186 -12.732 -7.030 1.00 94.88 115 ALA A C 1
ATOM 906 O O . ALA A 1 115 ? -4.093 -13.067 -7.481 1.00 94.88 115 ALA A O 1
ATOM 907 N N . LEU A 1 116 ? -5.757 -11.557 -7.325 1.00 95.62 116 LEU A N 1
ATOM 908 C CA . LEU A 1 116 ? -5.134 -10.565 -8.200 1.00 95.62 116 LEU A CA 1
ATOM 909 C C . LEU A 1 116 ? -3.797 -10.073 -7.635 1.00 95.62 116 LEU A C 1
ATOM 911 O O . LEU A 1 116 ? -2.809 -10.023 -8.367 1.00 95.62 116 LEU A O 1
ATOM 915 N N . PHE A 1 117 ? -3.761 -9.740 -6.341 1.00 96.25 117 PHE A N 1
ATOM 916 C CA . PHE A 1 117 ? -2.546 -9.322 -5.645 1.00 96.25 117 PHE A CA 1
ATOM 917 C C . PHE A 1 117 ? -1.446 -10.376 -5.780 1.00 96.25 117 PHE A C 1
ATOM 919 O O . PHE A 1 117 ? -0.355 -10.062 -6.238 1.00 96.25 117 PHE A O 1
ATOM 926 N N . ILE A 1 118 ? -1.748 -11.633 -5.442 1.00 96.44 118 ILE A N 1
ATOM 927 C CA . ILE A 1 118 ? -0.789 -12.741 -5.492 1.00 96.44 118 ILE A CA 1
ATOM 928 C C . ILE A 1 118 ? -0.284 -12.961 -6.923 1.00 96.44 118 ILE A C 1
ATOM 930 O O . ILE A 1 118 ? 0.925 -13.010 -7.145 1.00 96.44 118 ILE A O 1
ATOM 934 N N . LEU A 1 119 ? -1.192 -13.052 -7.899 1.00 96.00 119 LEU A N 1
ATOM 935 C CA . LEU A 1 119 ? -0.849 -13.312 -9.298 1.00 96.00 119 LEU A CA 1
ATOM 936 C C . LEU A 1 119 ? 0.085 -12.234 -9.865 1.00 96.00 119 LEU A C 1
ATOM 938 O O . LEU A 1 119 ? 1.126 -12.546 -10.440 1.00 96.00 119 LEU A O 1
ATOM 942 N N . THR A 1 120 ? -0.277 -10.964 -9.680 1.00 95.31 120 THR A N 1
ATOM 943 C CA . THR A 1 120 ? 0.488 -9.825 -10.213 1.00 95.31 120 THR A CA 1
ATOM 944 C C . THR A 1 120 ? 1.784 -9.581 -9.445 1.00 95.31 120 THR A C 1
ATOM 946 O O . THR A 1 120 ? 2.789 -9.207 -10.047 1.00 95.31 120 THR A O 1
ATOM 949 N N . PHE A 1 121 ? 1.808 -9.876 -8.143 1.00 95.44 121 PHE A N 1
ATOM 950 C CA . PHE A 1 121 ? 3.030 -9.857 -7.348 1.00 95.44 121 PHE A CA 1
ATOM 951 C C . PHE A 1 121 ? 4.043 -10.883 -7.855 1.00 95.44 121 PHE A C 1
ATOM 953 O O . PHE A 1 121 ? 5.190 -10.522 -8.091 1.00 95.44 121 PHE A O 1
ATOM 960 N N . PHE A 1 122 ? 3.634 -12.134 -8.096 1.00 95.31 122 PHE A N 1
ATOM 961 C CA . PHE A 1 122 ? 4.538 -13.143 -8.654 1.00 95.31 122 PHE A CA 1
ATOM 962 C C . PHE A 1 122 ? 4.977 -12.804 -10.080 1.00 95.31 122 PHE A C 1
ATOM 964 O O . PHE A 1 122 ? 6.160 -12.933 -10.390 1.00 95.31 122 PHE A O 1
ATOM 971 N N . ALA A 1 123 ? 4.071 -12.293 -10.921 1.00 94.38 123 ALA A N 1
ATOM 972 C CA . ALA A 1 123 ? 4.408 -11.841 -12.271 1.00 94.38 123 ALA A CA 1
ATOM 973 C C . ALA A 1 123 ? 5.496 -10.748 -12.290 1.00 94.38 123 ALA A C 1
ATOM 975 O O . ALA A 1 123 ? 6.256 -10.667 -13.252 1.00 94.38 123 ALA A O 1
ATOM 976 N N . ALA A 1 124 ? 5.637 -9.960 -11.216 1.00 93.69 124 ALA A N 1
ATOM 977 C CA . ALA A 1 124 ? 6.674 -8.933 -11.106 1.00 93.69 124 ALA A CA 1
ATOM 978 C C . ALA A 1 124 ? 8.112 -9.470 -10.954 1.00 93.69 124 ALA A C 1
ATOM 980 O O . ALA A 1 124 ? 9.069 -8.714 -11.152 1.00 93.69 124 ALA A O 1
ATOM 981 N N . PHE A 1 125 ? 8.272 -10.756 -10.622 1.00 92.19 125 PHE A N 1
ATOM 982 C CA . PHE A 1 125 ? 9.571 -11.436 -10.501 1.00 92.19 125 PHE A CA 1
ATOM 983 C C . PHE A 1 125 ? 9.919 -12.305 -11.716 1.00 92.19 125 PHE A C 1
ATOM 985 O O . PHE A 1 125 ? 11.048 -12.782 -11.822 1.00 92.19 125 PHE A O 1
ATOM 992 N N . LEU A 1 126 ? 8.960 -12.549 -12.610 1.00 91.81 126 LEU A N 1
ATOM 993 C CA . LEU A 1 126 ? 9.154 -13.404 -13.779 1.00 91.81 126 LEU A CA 1
ATOM 994 C C . LEU A 1 126 ? 9.816 -12.637 -14.928 1.00 91.81 126 LEU A C 1
ATOM 996 O O . LEU A 1 126 ? 9.948 -11.416 -14.892 1.00 91.81 126 LEU A O 1
ATOM 1000 N N . THR A 1 127 ? 10.240 -13.357 -15.967 1.00 91.12 127 THR A N 1
ATOM 1001 C CA . THR A 1 127 ? 10.622 -12.747 -17.249 1.00 91.12 127 THR A CA 1
ATOM 1002 C C . THR A 1 127 ? 9.426 -12.024 -17.880 1.00 91.12 127 THR A C 1
ATOM 1004 O O . THR A 1 127 ? 8.287 -12.352 -17.542 1.00 91.12 127 THR A O 1
ATOM 1007 N N . PRO A 1 128 ? 9.644 -11.078 -18.814 1.00 90.50 128 PRO A N 1
ATOM 1008 C CA . PRO A 1 128 ? 8.554 -10.364 -19.478 1.00 90.50 128 PRO A CA 1
ATOM 1009 C C . PRO A 1 128 ? 7.481 -11.315 -20.021 1.00 90.50 128 PRO A C 1
ATOM 1011 O O . PRO A 1 128 ? 7.795 -12.283 -20.715 1.00 90.50 128 PRO A O 1
ATOM 1014 N N . ILE A 1 129 ? 6.216 -11.032 -19.708 1.00 90.50 129 ILE A N 1
ATOM 1015 C CA . ILE A 1 129 ? 5.054 -11.806 -20.165 1.00 90.50 129 ILE A CA 1
ATOM 1016 C C . ILE A 1 129 ? 4.358 -10.968 -21.231 1.00 90.50 129 ILE A C 1
ATOM 1018 O O . ILE A 1 129 ? 3.924 -9.861 -20.924 1.00 90.50 129 ILE A O 1
ATOM 1022 N N . LEU A 1 130 ? 4.250 -11.476 -22.464 1.00 88.38 130 LEU A N 1
ATOM 1023 C CA . LEU A 1 130 ? 3.595 -10.772 -23.582 1.00 88.38 130 LEU A CA 1
ATOM 1024 C C . LEU A 1 130 ? 4.123 -9.334 -23.769 1.00 88.38 130 LEU A C 1
ATOM 1026 O O . LEU A 1 130 ? 3.355 -8.381 -23.811 1.00 88.38 130 LEU A O 1
ATOM 1030 N N . ASN A 1 131 ? 5.450 -9.169 -23.803 1.00 88.06 131 ASN A N 1
ATOM 1031 C CA . ASN A 1 131 ? 6.128 -7.869 -23.928 1.00 88.06 131 ASN A CA 1
ATOM 1032 C C . ASN A 1 131 ? 5.866 -6.865 -22.785 1.00 88.06 131 ASN A C 1
ATOM 1034 O O . ASN A 1 131 ? 6.324 -5.725 -22.864 1.00 88.06 131 ASN A O 1
ATOM 1038 N N . VAL A 1 132 ? 5.195 -7.268 -21.698 1.00 91.06 132 VAL A N 1
ATOM 1039 C CA . VAL A 1 132 ? 5.021 -6.437 -20.500 1.00 91.06 132 VAL A CA 1
ATOM 1040 C C . VAL A 1 132 ? 6.236 -6.593 -19.575 1.00 91.06 132 VAL A C 1
ATOM 1042 O O . VAL A 1 132 ? 6.498 -7.708 -19.104 1.00 91.06 132 VAL A O 1
ATOM 1045 N N . PRO A 1 133 ? 6.967 -5.501 -19.264 1.00 90.94 133 PRO A N 1
ATOM 1046 C CA . PRO A 1 133 ? 8.061 -5.513 -18.301 1.00 90.94 133 PRO A CA 1
ATOM 1047 C C . PRO A 1 133 ? 7.593 -5.962 -16.906 1.00 90.94 133 PRO A C 1
ATOM 1049 O O . PRO A 1 133 ? 6.537 -5.509 -16.450 1.00 90.94 133 PRO A O 1
ATOM 1052 N N . PRO A 1 134 ? 8.387 -6.752 -16.163 1.00 91.75 134 PRO A N 1
ATOM 1053 C CA . PRO A 1 134 ? 7.979 -7.258 -14.852 1.00 91.75 134 PRO A CA 1
ATOM 1054 C C . PRO A 1 134 ? 7.663 -6.154 -13.835 1.00 91.75 134 PRO A C 1
ATOM 1056 O O . PRO A 1 134 ? 6.702 -6.247 -13.075 1.00 91.75 134 PRO A O 1
ATOM 1059 N N . VAL A 1 135 ? 8.392 -5.037 -13.879 1.00 90.00 135 VAL A N 1
ATOM 1060 C CA . VAL A 1 135 ? 8.117 -3.863 -13.036 1.00 90.00 135 VAL A CA 1
ATOM 1061 C C . VAL A 1 135 ? 6.706 -3.280 -13.213 1.00 90.00 135 VAL A C 1
ATOM 1063 O O . VAL A 1 135 ? 6.147 -2.722 -12.271 1.00 90.00 135 VAL A O 1
ATOM 1066 N N . ILE A 1 136 ? 6.083 -3.436 -14.383 1.00 91.44 136 ILE A N 1
ATOM 1067 C CA . ILE A 1 136 ? 4.713 -2.959 -14.613 1.00 91.44 136 ILE A CA 1
ATOM 1068 C C . ILE A 1 136 ? 3.708 -3.837 -13.883 1.00 91.44 136 ILE A C 1
ATOM 1070 O O . ILE A 1 136 ? 2.749 -3.311 -13.319 1.00 91.44 136 ILE A O 1
ATOM 1074 N N . TRP A 1 137 ? 3.951 -5.147 -13.796 1.00 94.00 137 TRP A N 1
ATOM 1075 C CA . TRP A 1 137 ? 3.121 -6.033 -12.982 1.00 94.00 137 TRP A CA 1
ATOM 10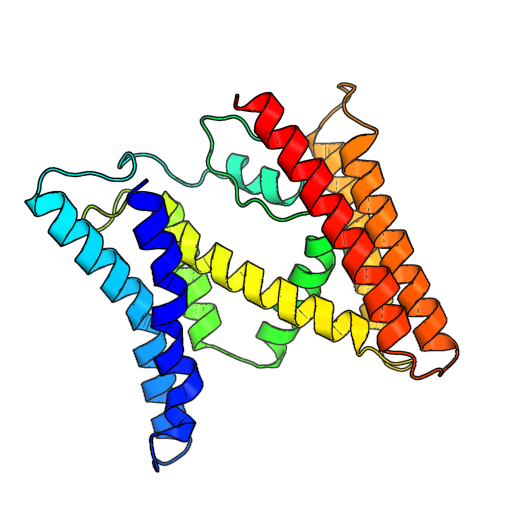76 C C . TRP A 1 137 ? 3.137 -5.632 -11.510 1.00 94.00 137 TRP A C 1
ATOM 1078 O O . TRP A 1 137 ? 2.104 -5.750 -10.862 1.00 94.00 137 TRP A O 1
ATOM 1088 N N . ALA A 1 138 ? 4.241 -5.060 -11.011 1.00 92.06 138 ALA A N 1
ATOM 1089 C CA . ALA A 1 138 ? 4.333 -4.543 -9.647 1.00 92.06 138 ALA A CA 1
ATOM 1090 C C . ALA A 1 138 ? 3.441 -3.313 -9.382 1.00 92.06 138 ALA A C 1
ATOM 1092 O O . ALA A 1 138 ? 3.130 -3.032 -8.226 1.00 92.06 138 ALA A O 1
ATOM 1093 N N . SER A 1 139 ? 2.973 -2.600 -10.414 1.00 91.31 139 SER A N 1
ATOM 1094 C CA . SER A 1 139 ? 2.082 -1.441 -10.236 1.00 91.31 139 SER A CA 1
ATOM 1095 C C . SER A 1 139 ? 0.735 -1.822 -9.608 1.00 91.31 139 SER A C 1
ATOM 1097 O O . SER A 1 139 ? 0.228 -1.097 -8.754 1.00 91.31 139 SER A O 1
ATOM 1099 N N . ILE A 1 140 ? 0.187 -2.986 -9.969 1.00 93.50 140 ILE A N 1
ATOM 1100 C CA . ILE A 1 140 ? -1.088 -3.499 -9.453 1.00 93.50 140 ILE 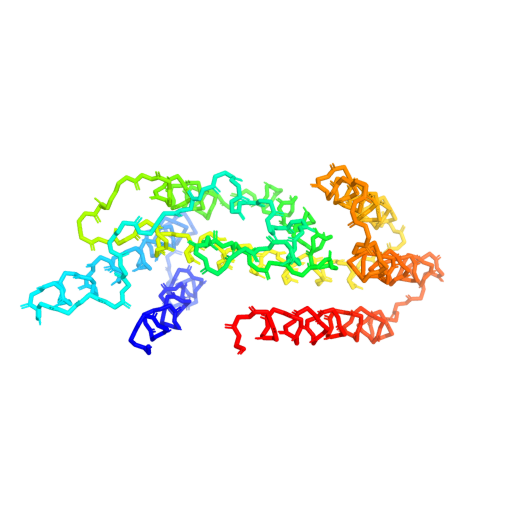A CA 1
ATOM 1101 C C . ILE A 1 140 ? -1.013 -3.841 -7.951 1.00 93.50 140 ILE A C 1
ATOM 1103 O O . ILE A 1 140 ? -1.822 -3.300 -7.195 1.00 93.50 140 ILE A O 1
ATOM 1107 N N . PRO A 1 141 ? -0.073 -4.673 -7.458 1.00 95.25 141 PRO A N 1
ATOM 1108 C CA . PRO A 1 141 ? 0.044 -4.950 -6.033 1.00 95.25 141 PRO A CA 1
ATOM 1109 C C . PRO A 1 141 ? 0.450 -3.701 -5.250 1.00 95.25 141 PRO A C 1
ATOM 1111 O O . PRO A 1 141 ? -0.031 -3.525 -4.136 1.00 95.25 141 PRO A O 1
ATOM 1114 N N . VAL A 1 142 ? 1.252 -2.790 -5.822 1.00 93.56 142 VAL A N 1
ATOM 1115 C CA . VAL A 1 142 ? 1.545 -1.496 -5.182 1.00 93.56 142 VAL A CA 1
ATOM 1116 C C . VAL A 1 142 ? 0.280 -0.663 -5.011 1.00 93.56 142 VAL A C 1
ATOM 1118 O O . VAL A 1 142 ? 0.057 -0.125 -3.931 1.00 93.56 142 VAL A O 1
ATOM 1121 N N . LEU A 1 143 ? -0.578 -0.595 -6.030 1.00 93.38 143 LEU A N 1
ATOM 1122 C CA . LEU A 1 143 ? -1.862 0.092 -5.940 1.00 93.38 143 LEU A CA 1
ATOM 1123 C C . LEU A 1 143 ? -2.776 -0.546 -4.886 1.00 93.38 143 LEU A C 1
ATOM 1125 O O . LEU A 1 143 ? -3.360 0.172 -4.078 1.00 93.38 143 LEU A O 1
ATOM 1129 N N . ILE A 1 144 ? -2.872 -1.879 -4.860 1.00 95.12 144 ILE A N 1
ATOM 1130 C CA . ILE A 1 144 ? -3.644 -2.598 -3.839 1.00 95.12 144 ILE A CA 1
ATOM 1131 C C . ILE A 1 144 ? -3.094 -2.276 -2.446 1.00 95.12 144 ILE A C 1
ATOM 1133 O O . ILE A 1 144 ? -3.865 -1.899 -1.573 1.00 95.12 144 ILE A O 1
ATOM 1137 N N . CYS A 1 145 ? -1.779 -2.334 -2.237 1.00 96.06 145 CYS A N 1
ATOM 1138 C CA . CYS A 1 145 ? -1.156 -1.934 -0.977 1.00 96.06 145 CYS A CA 1
ATOM 1139 C C . CYS A 1 145 ? -1.472 -0.481 -0.603 1.00 96.06 145 CYS A C 1
ATOM 1141 O O . CYS A 1 145 ? -1.779 -0.223 0.553 1.00 96.06 145 CYS A O 1
ATOM 1143 N N . SER A 1 146 ? -1.461 0.462 -1.549 1.00 94.56 146 SER A N 1
ATOM 1144 C CA . SER A 1 146 ? -1.852 1.855 -1.290 1.00 94.56 146 SER A CA 1
ATOM 1145 C C . SER A 1 146 ? -3.304 1.979 -0.821 1.00 94.56 146 SER A C 1
ATOM 1147 O O . SER A 1 146 ? -3.590 2.757 0.088 1.00 94.56 146 SER A O 1
ATOM 1149 N N . LEU A 1 147 ? -4.218 1.182 -1.385 1.00 94.56 147 LEU A N 1
ATOM 1150 C CA . LEU A 1 147 ? -5.606 1.109 -0.919 1.00 94.56 147 LEU A CA 1
ATOM 1151 C C . LEU A 1 147 ? -5.696 0.501 0.486 1.00 94.56 147 LEU A C 1
ATOM 1153 O O . LEU A 1 147 ? -6.389 1.047 1.338 1.00 94.56 147 LEU A O 1
ATOM 1157 N N . LEU A 1 148 ? -4.954 -0.577 0.756 1.00 96.81 148 LEU A N 1
ATOM 1158 C CA . LEU A 1 148 ? -4.898 -1.197 2.084 1.00 96.81 148 LEU A CA 1
ATOM 1159 C C . LEU A 1 148 ? -4.314 -0.249 3.135 1.00 96.81 148 LEU A C 1
ATOM 1161 O O . LEU A 1 148 ? -4.799 -0.214 4.261 1.00 96.81 148 LEU A O 1
ATOM 1165 N N . ILE A 1 149 ? -3.306 0.546 2.772 1.00 96.62 149 ILE A N 1
ATOM 1166 C CA . ILE A 1 149 ? -2.770 1.612 3.620 1.00 96.62 149 ILE A CA 1
ATOM 1167 C C . ILE A 1 149 ? -3.881 2.598 3.963 1.00 96.62 149 ILE A C 1
ATOM 1169 O O . ILE A 1 149 ? -4.080 2.879 5.139 1.00 96.62 149 ILE A O 1
ATOM 1173 N N . ALA A 1 150 ? -4.620 3.098 2.971 1.00 95.94 150 ALA A N 1
ATOM 1174 C CA . ALA A 1 150 ? -5.708 4.041 3.208 1.00 95.94 150 ALA A CA 1
ATOM 1175 C C . ALA A 1 150 ? -6.797 3.450 4.125 1.00 95.94 150 ALA A C 1
ATOM 1177 O O . ALA A 1 150 ? -7.114 4.063 5.144 1.00 95.94 150 ALA A O 1
ATOM 1178 N N . GLU A 1 151 ? -7.290 2.241 3.827 1.00 96.38 151 GLU A N 1
ATOM 1179 C CA . GLU A 1 151 ? -8.286 1.534 4.652 1.00 96.38 151 GLU A CA 1
ATOM 1180 C C . GLU A 1 151 ? -7.769 1.302 6.086 1.00 96.38 151 GLU A C 1
ATOM 1182 O O . GLU A 1 151 ? -8.489 1.502 7.065 1.00 96.38 151 GLU A O 1
ATOM 1187 N N . GLY A 1 152 ? -6.501 0.914 6.244 1.00 97.31 152 GLY A N 1
ATOM 1188 C CA . GLY A 1 152 ? -5.904 0.682 7.555 1.00 97.31 152 GLY A CA 1
ATOM 1189 C C . GLY A 1 152 ? -5.695 1.962 8.363 1.00 97.31 152 GLY A C 1
ATOM 1190 O O . GLY A 1 152 ? -5.940 1.971 9.567 1.00 97.31 152 GLY A O 1
ATOM 1191 N N . LEU A 1 153 ? -5.290 3.061 7.725 1.00 96.81 153 LEU A N 1
ATOM 1192 C CA . LEU A 1 153 ? -5.176 4.368 8.377 1.00 96.81 153 LEU A CA 1
ATOM 1193 C C . LEU A 1 153 ? -6.544 4.903 8.818 1.00 96.81 153 LEU A C 1
ATOM 1195 O O . LEU A 1 153 ? -6.665 5.445 9.917 1.00 96.81 153 LEU A O 1
ATOM 1199 N N . GLU A 1 154 ? -7.578 4.722 7.996 1.00 96.94 154 GLU A N 1
ATOM 1200 C CA . GLU A 1 154 ? -8.956 5.048 8.365 1.00 96.94 154 GLU A CA 1
ATOM 1201 C C . GLU A 1 154 ? -9.415 4.217 9.573 1.00 96.94 154 GLU A C 1
ATOM 1203 O O . GLU A 1 154 ? -9.942 4.767 10.541 1.00 96.94 154 GLU A O 1
ATOM 1208 N N . ALA A 1 155 ? -9.113 2.915 9.591 1.00 96.38 155 ALA A N 1
ATOM 1209 C CA . ALA A 1 155 ? -9.406 2.052 10.733 1.00 96.38 155 ALA A CA 1
ATOM 1210 C C . ALA A 1 155 ? -8.701 2.513 12.024 1.00 96.38 155 ALA A C 1
ATOM 1212 O O . ALA A 1 155 ? -9.301 2.473 13.100 1.00 96.38 155 ALA A O 1
ATOM 1213 N N . LEU A 1 156 ? -7.461 3.014 11.938 1.00 96.00 156 LEU A N 1
ATOM 1214 C CA . LEU A 1 156 ? -6.769 3.612 13.089 1.00 96.00 156 LEU A CA 1
ATOM 1215 C C . LEU A 1 156 ? -7.496 4.856 13.612 1.00 96.00 156 LEU A C 1
ATOM 1217 O O . LEU A 1 156 ? -7.644 5.011 14.823 1.00 96.00 156 LEU A O 1
ATOM 1221 N N . ILE A 1 157 ? -7.988 5.724 12.729 1.00 96.56 157 ILE A N 1
ATOM 1222 C CA . ILE A 1 157 ? -8.733 6.936 13.110 1.00 96.56 157 ILE A CA 1
ATOM 1223 C C . ILE A 1 157 ? -10.070 6.586 13.787 1.00 96.56 157 ILE A C 1
ATOM 1225 O O . ILE A 1 157 ? -10.455 7.210 14.787 1.00 96.56 157 ILE A O 1
ATOM 1229 N N . LEU A 1 158 ? -10.774 5.585 13.255 1.00 96.00 158 LEU A N 1
ATOM 1230 C CA . LEU A 1 158 ? -12.095 5.161 13.728 1.00 96.00 158 LEU A CA 1
ATOM 1231 C C . LEU A 1 158 ? -12.050 4.284 14.989 1.00 96.00 158 LEU A C 1
ATOM 1233 O O . LEU A 1 158 ? -13.060 4.180 15.681 1.00 96.00 158 LEU A O 1
ATOM 1237 N N . SER A 1 159 ? -10.892 3.710 15.319 1.00 94.62 159 SER A N 1
ATOM 1238 C CA . SER A 1 159 ? -10.707 2.787 16.448 1.00 94.62 159 SER A CA 1
ATOM 1239 C C . SER A 1 159 ? -11.235 3.321 17.792 1.00 94.62 159 SER A C 1
ATOM 1241 O O . SER A 1 159 ? -10.977 4.456 18.196 1.00 94.62 159 SER A O 1
ATOM 1243 N N . GLY A 1 160 ? -12.002 2.509 18.518 1.00 93.56 160 GLY A N 1
ATOM 1244 C CA . GLY A 1 160 ? -12.526 2.850 19.842 1.00 93.56 160 GLY A CA 1
ATOM 1245 C C . GLY A 1 160 ? -11.658 2.335 20.993 1.00 93.56 160 GLY A C 1
ATOM 1246 O O . GLY A 1 160 ? -10.633 1.684 20.798 1.00 93.56 160 GLY A O 1
ATOM 1247 N N . ALA A 1 161 ? -12.113 2.553 22.231 1.00 93.69 161 ALA A N 1
ATOM 1248 C CA . ALA A 1 161 ? -11.485 1.958 23.418 1.00 93.69 161 ALA A CA 1
ATOM 1249 C C . ALA A 1 161 ? -11.451 0.414 23.356 1.00 93.69 161 ALA A C 1
ATOM 1251 O O . ALA A 1 161 ? -10.515 -0.208 23.864 1.00 93.69 161 ALA A O 1
ATOM 1252 N N . SER A 1 162 ? -12.448 -0.198 22.703 1.00 95.44 162 SER A N 1
ATOM 1253 C CA . SER A 1 162 ? -12.538 -1.642 22.443 1.00 95.44 162 SER A CA 1
ATOM 1254 C C . SER A 1 162 ? -11.452 -2.162 21.498 1.00 95.44 162 SER A C 1
ATOM 1256 O O . SER A 1 162 ? -11.098 -3.337 21.566 1.00 95.44 162 SER A O 1
ATOM 1258 N N . ASP A 1 163 ? -10.884 -1.291 20.662 1.00 95.12 163 ASP A N 1
ATOM 1259 C CA . ASP A 1 163 ? -9.893 -1.632 19.635 1.00 95.12 163 ASP A CA 1
ATOM 1260 C C . ASP A 1 163 ? -8.451 -1.399 20.107 1.00 95.12 163 ASP A C 1
ATOM 1262 O O . ASP A 1 163 ? -7.505 -1.404 19.319 1.00 95.12 163 ASP A O 1
ATOM 1266 N N . SER A 1 164 ? -8.264 -1.239 21.418 1.00 93.75 164 SER A N 1
ATOM 1267 C CA . SER A 1 164 ? -6.973 -1.030 22.082 1.00 93.75 164 SER A CA 1
ATOM 1268 C C . SER A 1 164 ? -5.887 -2.003 21.619 1.00 93.75 164 SER A C 1
ATOM 1270 O O . SER A 1 164 ? -4.758 -1.599 21.343 1.00 93.75 164 SER A O 1
ATOM 1272 N N . LYS A 1 165 ? -6.239 -3.283 21.456 1.00 96.12 165 LYS A N 1
ATOM 1273 C CA . LYS A 1 165 ? -5.326 -4.329 20.979 1.00 96.12 165 LYS A CA 1
ATOM 1274 C C . LYS A 1 165 ? -4.842 -4.071 19.550 1.00 96.12 165 LYS A C 1
ATOM 1276 O O . LYS A 1 165 ? -3.673 -4.314 19.262 1.00 96.12 165 LYS A O 1
ATOM 1281 N N . TRP A 1 166 ? -5.699 -3.558 18.667 1.00 95.19 166 TRP A N 1
ATOM 1282 C CA . TRP A 1 166 ? -5.343 -3.251 17.277 1.00 95.19 166 TRP A CA 1
ATOM 1283 C C . TRP A 1 166 ? -4.398 -2.053 17.184 1.00 95.19 166 TRP A C 1
ATOM 1285 O O . TRP A 1 166 ? -3.422 -2.084 16.431 1.00 95.19 166 TRP A O 1
ATOM 1295 N N . LEU A 1 167 ? -4.626 -1.040 18.021 1.00 95.94 167 LEU A N 1
ATOM 1296 C CA . LEU A 1 167 ? -3.734 0.112 18.145 1.00 95.94 167 LEU A CA 1
ATOM 1297 C C . LEU A 1 167 ? -2.352 -0.298 18.670 1.00 95.94 167 LEU A C 1
ATOM 1299 O O . LEU A 1 167 ? -1.338 0.056 18.072 1.00 95.94 167 LEU A O 1
ATOM 1303 N N . LEU A 1 168 ? -2.294 -1.120 19.723 1.00 97.06 168 LEU A N 1
ATOM 1304 C CA . LEU A 1 168 ? -1.026 -1.648 20.244 1.00 97.06 168 LEU A CA 1
ATOM 1305 C C . LEU A 1 168 ? -0.316 -2.563 19.239 1.00 97.06 168 LEU A C 1
ATOM 1307 O O . LEU A 1 168 ? 0.907 -2.519 19.128 1.00 97.06 168 LEU A O 1
ATOM 1311 N N . THR A 1 169 ? -1.068 -3.346 18.463 1.00 96.12 169 THR A N 1
ATOM 1312 C CA . THR A 1 169 ? -0.502 -4.163 17.378 1.00 96.12 169 THR A CA 1
ATOM 1313 C C . THR A 1 169 ? 0.160 -3.281 16.323 1.00 96.12 169 THR A C 1
ATOM 1315 O O . THR A 1 169 ? 1.261 -3.577 15.875 1.00 96.12 169 THR A O 1
ATOM 1318 N N . SER A 1 170 ? -0.461 -2.155 15.974 1.00 96.69 170 SER A N 1
ATOM 1319 C CA . SER A 1 170 ? 0.100 -1.191 15.018 1.00 96.69 170 SER A CA 1
ATOM 1320 C C . SER A 1 170 ? 1.399 -0.563 15.526 1.00 96.69 170 SER A C 1
ATOM 1322 O O . SER A 1 170 ? 2.364 -0.448 14.774 1.00 96.69 170 SER A O 1
ATOM 1324 N N . VAL A 1 171 ? 1.462 -0.230 16.820 1.00 97.75 171 VAL A N 1
ATOM 1325 C CA . VAL A 1 171 ? 2.704 0.217 17.472 1.00 97.75 171 VAL A CA 1
ATOM 1326 C C . VAL A 1 171 ? 3.779 -0.869 17.401 1.00 97.75 171 VAL A C 1
ATOM 1328 O O . VAL A 1 171 ? 4.909 -0.583 17.011 1.00 97.75 171 VAL A O 1
ATOM 1331 N N . ALA A 1 172 ? 3.433 -2.119 17.722 1.00 97.81 172 ALA A N 1
ATOM 1332 C CA . ALA A 1 172 ? 4.366 -3.241 17.656 1.00 97.81 172 ALA A CA 1
ATOM 1333 C C . ALA A 1 172 ? 4.905 -3.465 16.232 1.00 97.81 172 ALA A C 1
ATOM 1335 O O . ALA A 1 172 ? 6.100 -3.693 16.065 1.00 97.81 172 ALA A O 1
ATOM 1336 N N . VAL A 1 173 ? 4.056 -3.336 15.206 1.00 97.19 173 VAL A N 1
ATOM 1337 C CA . VAL A 1 173 ? 4.460 -3.416 13.793 1.00 97.19 173 VAL A CA 1
ATOM 1338 C C . VAL A 1 173 ? 5.465 -2.319 13.440 1.00 97.19 173 VAL A C 1
ATOM 1340 O O . VAL A 1 173 ? 6.486 -2.618 12.824 1.00 97.19 173 VAL A O 1
ATOM 1343 N N . LEU A 1 174 ? 5.225 -1.069 13.849 1.00 96.81 174 LEU A N 1
ATOM 1344 C CA . LEU A 1 174 ? 6.156 0.035 13.584 1.00 96.81 174 LEU A CA 1
ATOM 1345 C C . LEU A 1 174 ? 7.497 -0.153 14.300 1.00 96.81 174 LEU A C 1
ATOM 1347 O O . LEU A 1 174 ? 8.544 0.094 13.706 1.00 96.81 174 LEU A O 1
ATOM 1351 N N . LEU A 1 175 ? 7.484 -0.622 15.550 1.00 96.75 175 LEU A N 1
ATOM 1352 C CA . LEU A 1 175 ? 8.706 -0.928 16.298 1.00 96.75 175 LEU A CA 1
ATOM 1353 C C . LEU A 1 175 ? 9.487 -2.084 15.665 1.00 96.75 175 LEU A C 1
ATOM 1355 O O . LEU A 1 175 ? 10.711 -2.015 15.564 1.00 96.75 175 LEU A O 1
ATOM 1359 N N . LEU A 1 176 ? 8.794 -3.125 15.195 1.00 95.88 176 LEU A N 1
ATOM 1360 C CA . LEU A 1 176 ? 9.422 -4.229 14.477 1.00 95.88 176 LEU A CA 1
ATOM 1361 C C . LEU A 1 176 ? 10.025 -3.754 13.150 1.00 95.88 176 LEU A C 1
ATOM 1363 O O . LEU A 1 176 ? 11.160 -4.105 12.844 1.00 95.88 176 LEU A O 1
ATOM 1367 N N . ALA A 1 177 ? 9.313 -2.922 12.386 1.00 93.50 177 ALA A N 1
ATOM 1368 C CA . ALA A 1 177 ? 9.828 -2.338 11.149 1.00 93.50 177 ALA A CA 1
ATOM 1369 C C . ALA A 1 177 ? 11.062 -1.457 11.407 1.00 93.50 177 ALA A C 1
ATOM 1371 O O . ALA A 1 177 ? 12.057 -1.567 10.692 1.00 93.50 177 ALA A O 1
ATOM 1372 N N . ALA A 1 178 ? 11.049 -0.661 12.479 1.00 92.94 178 ALA A N 1
ATOM 1373 C CA . ALA A 1 178 ? 12.203 0.114 12.924 1.00 92.94 178 ALA A CA 1
ATOM 1374 C C . ALA A 1 178 ? 13.403 -0.778 13.290 1.00 92.94 178 ALA A C 1
ATOM 1376 O O . ALA A 1 178 ? 14.530 -0.490 12.888 1.00 92.94 178 ALA A O 1
ATOM 1377 N N . LEU A 1 179 ? 13.171 -1.882 14.008 1.00 92.50 179 LEU A N 1
ATOM 1378 C CA . LEU A 1 179 ? 14.212 -2.851 14.357 1.00 92.50 179 LEU A CA 1
ATOM 1379 C C . LEU A 1 179 ? 14.795 -3.522 13.107 1.00 92.50 179 LEU A C 1
ATOM 1381 O O . LEU A 1 179 ? 16.013 -3.582 12.951 1.00 92.50 179 LEU A O 1
ATOM 1385 N N . LEU A 1 180 ? 13.939 -3.989 12.195 1.00 90.88 180 LEU A N 1
ATOM 1386 C CA . LEU A 1 180 ? 14.365 -4.575 10.924 1.00 90.88 180 LEU A CA 1
ATOM 1387 C C . LEU A 1 180 ? 15.168 -3.570 10.096 1.00 90.88 180 LEU A C 1
ATOM 1389 O O . LEU A 1 180 ? 16.190 -3.935 9.524 1.00 90.88 180 LEU A O 1
ATOM 1393 N N . ASN A 1 181 ? 14.767 -2.298 10.085 1.00 88.44 181 ASN A N 1
ATOM 1394 C CA . ASN A 1 181 ? 15.520 -1.242 9.420 1.00 88.44 181 ASN A CA 1
ATOM 1395 C C . ASN A 1 181 ? 16.945 -1.103 9.987 1.00 88.44 181 ASN A C 1
ATOM 1397 O O . ASN A 1 181 ? 17.903 -1.039 9.218 1.00 88.44 181 ASN A O 1
ATOM 1401 N N . ILE A 1 182 ? 17.103 -1.133 11.317 1.00 88.00 182 ILE A N 1
ATOM 1402 C CA . ILE A 1 182 ? 18.420 -1.107 11.979 1.00 88.00 182 ILE A CA 1
ATOM 1403 C C . ILE A 1 182 ? 19.267 -2.319 11.562 1.00 88.00 182 ILE A C 1
ATOM 1405 O O . ILE A 1 182 ? 20.441 -2.164 11.224 1.00 88.00 182 ILE A O 1
ATOM 1409 N N . LEU A 1 183 ? 18.675 -3.518 11.547 1.00 87.94 183 LEU A N 1
ATOM 1410 C CA . LEU A 1 183 ? 19.375 -4.747 11.159 1.00 87.94 183 LEU A CA 1
ATOM 1411 C C . LEU A 1 183 ? 19.817 -4.725 9.688 1.00 87.94 183 LEU A C 1
ATOM 1413 O O . LEU A 1 183 ? 20.917 -5.174 9.375 1.00 87.94 183 LEU A O 1
ATOM 1417 N N . LEU A 1 184 ? 18.990 -4.173 8.794 1.00 83.69 184 LEU A N 1
ATOM 1418 C CA . LEU A 1 184 ? 19.271 -4.090 7.357 1.00 83.69 184 LEU A CA 1
ATOM 1419 C C . LEU A 1 184 ? 20.313 -3.018 6.997 1.00 83.69 184 LEU A C 1
ATOM 1421 O O . LEU A 1 184 ? 21.004 -3.161 5.991 1.00 83.69 184 LEU A O 1
ATOM 1425 N N . MET A 1 185 ? 20.431 -1.940 7.779 1.00 75.94 185 MET A N 1
ATOM 1426 C CA . MET A 1 185 ? 21.377 -0.845 7.512 1.00 75.94 185 MET A CA 1
ATOM 1427 C C . MET A 1 185 ? 22.818 -1.131 7.971 1.00 75.94 185 MET A C 1
ATOM 1429 O O . MET A 1 185 ? 23.759 -0.526 7.454 1.00 75.94 185 MET A O 1
ATOM 1433 N N . GLY A 1 186 ? 23.021 -2.034 8.933 1.00 69.62 186 GLY A N 1
ATOM 1434 C CA . GLY A 1 186 ? 24.339 -2.258 9.537 1.00 69.62 186 GLY A CA 1
ATOM 1435 C C . GLY A 1 186 ? 24.876 -1.037 10.309 1.00 69.62 186 GLY A C 1
ATOM 1436 O O . GLY A 1 186 ? 24.142 -0.113 10.648 1.00 69.62 186 GLY A O 1
ATOM 1437 N N . LYS A 1 187 ? 26.183 -1.015 10.620 1.00 58.72 187 LYS A N 1
ATOM 1438 C CA . LYS A 1 187 ? 26.830 0.022 11.466 1.00 58.72 187 LYS A CA 1
ATOM 1439 C C . LYS A 1 187 ? 27.027 1.396 10.788 1.00 58.72 187 LYS A C 1
ATOM 1441 O O . LYS A 1 187 ? 27.619 2.292 11.386 1.00 58.72 187 LYS A O 1
ATOM 1446 N N . ALA A 1 188 ? 26.582 1.585 9.547 1.00 55.56 188 ALA A N 1
ATOM 1447 C CA . ALA A 1 188 ? 26.915 2.763 8.748 1.00 55.56 188 ALA A CA 1
ATOM 1448 C C . ALA A 1 188 ? 25.925 3.926 8.969 1.00 55.56 188 ALA A C 1
ATOM 1450 O O . ALA A 1 188 ? 24.932 4.031 8.264 1.00 55.56 188 ALA A O 1
ATOM 1451 N N . GLY A 1 189 ? 26.211 4.794 9.948 1.00 52.88 189 GLY A N 1
ATOM 1452 C CA . GLY A 1 189 ? 26.038 6.267 9.968 1.00 52.88 189 GLY A CA 1
ATOM 1453 C C . GLY A 1 189 ? 24.731 6.992 9.568 1.00 52.88 189 GLY A C 1
ATOM 1454 O O . GLY A 1 189 ? 24.564 8.141 9.964 1.00 52.88 189 GLY A O 1
ATOM 1455 N N . VAL A 1 190 ? 23.782 6.401 8.838 1.00 56.97 190 VAL A N 1
ATOM 1456 C CA . VAL A 1 190 ? 22.561 7.066 8.311 1.00 56.97 190 VAL A CA 1
ATOM 1457 C C . VAL A 1 190 ? 21.369 6.933 9.287 1.00 56.97 190 VAL A C 1
ATOM 1459 O O . VAL A 1 190 ? 20.205 7.138 8.949 1.00 56.97 190 VAL A O 1
ATOM 1462 N N . PHE A 1 191 ? 21.678 6.644 10.553 1.00 61.16 191 PHE A N 1
ATOM 1463 C CA . PHE A 1 191 ? 20.755 6.264 11.625 1.00 61.16 191 PHE A CA 1
ATOM 1464 C C . PHE A 1 191 ? 19.584 7.219 11.945 1.00 61.16 191 PHE A C 1
ATOM 1466 O O . PHE A 1 191 ? 18.505 6.710 12.250 1.00 61.16 191 PHE A O 1
ATOM 1473 N N . PRO A 1 192 ? 19.705 8.565 11.932 1.00 74.38 192 PRO A N 1
ATOM 1474 C CA . PRO A 1 192 ? 18.713 9.371 12.647 1.00 74.38 192 PRO A CA 1
ATOM 1475 C C . PRO A 1 192 ? 17.388 9.551 11.897 1.00 74.38 192 PRO A C 1
ATOM 1477 O O . PRO A 1 192 ? 16.352 9.741 12.530 1.00 74.38 192 PRO A O 1
ATOM 1480 N N . ARG A 1 193 ? 17.377 9.507 10.557 1.00 84.56 193 ARG A N 1
ATOM 1481 C CA . ARG A 1 193 ? 16.214 10.003 9.801 1.00 84.56 193 ARG A CA 1
ATOM 1482 C C . ARG A 1 193 ? 15.083 8.984 9.679 1.00 84.56 193 ARG A C 1
ATOM 1484 O O . ARG A 1 193 ? 13.971 9.279 10.096 1.00 84.56 193 ARG A O 1
ATOM 1491 N N . SER A 1 194 ? 15.359 7.797 9.137 1.00 88.56 194 SER A N 1
ATOM 1492 C CA . SER A 1 194 ? 14.338 6.746 8.970 1.00 88.56 194 SER A CA 1
ATOM 1493 C C . SER A 1 194 ? 13.799 6.271 10.326 1.00 88.56 194 SER A C 1
ATOM 1495 O O . SER A 1 194 ? 12.589 6.162 10.515 1.00 88.56 194 SER A O 1
ATOM 1497 N N . LEU A 1 195 ? 14.682 6.109 11.320 1.00 89.69 195 LEU A N 1
ATOM 1498 C CA . LEU A 1 195 ? 14.280 5.769 12.685 1.00 89.69 195 LEU A CA 1
ATOM 1499 C C . LEU A 1 195 ? 13.427 6.871 13.332 1.00 89.69 195 LEU A C 1
ATOM 1501 O O . LEU A 1 195 ? 12.443 6.565 14.002 1.00 89.69 195 LEU A O 1
ATOM 1505 N N . GLY A 1 196 ? 13.757 8.145 13.092 1.00 91.81 196 GLY A N 1
ATOM 1506 C CA . GLY A 1 196 ? 12.945 9.276 13.542 1.00 91.81 196 GLY A CA 1
ATOM 1507 C C . GLY A 1 196 ? 11.530 9.267 12.954 1.00 91.81 196 GLY A C 1
ATOM 1508 O O . GLY A 1 196 ? 10.574 9.551 13.669 1.00 91.81 196 GLY A O 1
ATOM 1509 N N . LEU A 1 197 ? 11.377 8.872 11.685 1.00 93.88 197 LEU A N 1
ATOM 1510 C CA . LEU A 1 197 ? 10.072 8.757 11.020 1.00 93.88 197 LEU A CA 1
ATOM 1511 C C . LEU A 1 197 ? 9.241 7.588 11.572 1.00 93.88 197 LEU A C 1
ATOM 1513 O O . LEU A 1 197 ? 8.053 7.762 11.846 1.00 93.88 197 LEU A O 1
ATOM 1517 N N . TYR A 1 198 ? 9.866 6.436 11.842 1.00 94.75 198 TYR A N 1
ATOM 1518 C CA . TYR A 1 198 ? 9.212 5.353 12.585 1.00 94.75 198 TYR A CA 1
ATOM 1519 C C . TYR A 1 198 ? 8.784 5.793 13.990 1.00 94.75 198 TYR A C 1
ATOM 1521 O O . TYR A 1 198 ? 7.656 5.523 14.401 1.00 94.75 198 TYR A O 1
ATOM 1529 N N . GLY A 1 199 ? 9.654 6.506 14.711 1.00 95.19 199 GLY A N 1
ATOM 1530 C CA . GLY A 1 199 ? 9.355 7.058 16.032 1.00 95.19 199 GLY A CA 1
ATOM 1531 C C . GLY A 1 199 ? 8.180 8.039 16.010 1.00 95.19 199 GLY 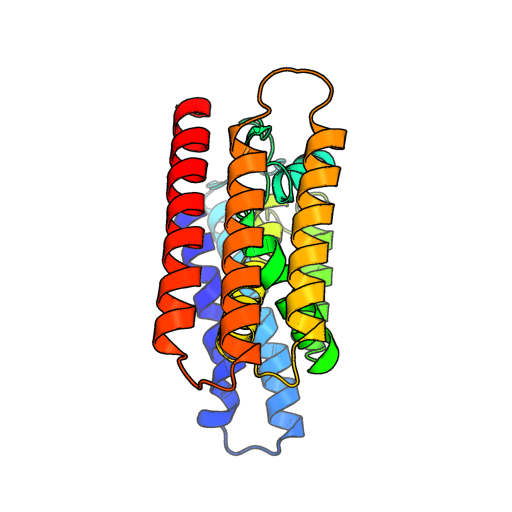A C 1
ATOM 1532 O O . GLY A 1 199 ? 7.305 7.962 16.870 1.00 95.19 199 GLY A O 1
ATOM 1533 N N . ALA A 1 200 ? 8.105 8.902 14.992 1.00 96.00 200 ALA A N 1
ATOM 1534 C CA . ALA A 1 200 ? 6.971 9.798 14.779 1.00 96.00 200 ALA A CA 1
ATOM 1535 C C . ALA A 1 200 ? 5.665 9.022 14.540 1.00 96.00 200 ALA A C 1
ATOM 1537 O O . ALA A 1 200 ? 4.635 9.362 15.121 1.00 96.00 200 ALA A O 1
ATOM 1538 N N . GLY A 1 201 ? 5.712 7.939 13.755 1.00 96.56 201 GLY A N 1
ATOM 1539 C CA . GLY A 1 201 ? 4.577 7.030 13.574 1.00 96.56 201 GLY A CA 1
ATOM 1540 C C . GLY A 1 201 ? 4.123 6.381 14.881 1.00 96.56 201 GLY A C 1
ATOM 1541 O O . GLY A 1 201 ? 2.936 6.403 15.200 1.00 96.56 201 GLY A O 1
ATOM 1542 N N . VAL A 1 202 ? 5.064 5.850 15.669 1.00 97.94 202 VAL A N 1
ATOM 1543 C CA . VAL A 1 202 ? 4.780 5.251 16.984 1.00 97.94 202 VAL A CA 1
ATOM 1544 C C . VAL A 1 202 ? 4.125 6.271 17.913 1.00 97.94 202 VAL A C 1
ATOM 1546 O O . VAL A 1 202 ? 3.094 5.974 18.513 1.00 97.94 202 VAL A O 1
ATOM 1549 N N . ALA A 1 203 ? 4.678 7.483 17.995 1.00 97.81 203 ALA A N 1
ATOM 1550 C CA . ALA A 1 203 ? 4.120 8.558 18.807 1.00 97.81 203 ALA A CA 1
ATOM 1551 C C . ALA A 1 203 ? 2.695 8.924 18.364 1.00 97.81 203 ALA A C 1
ATOM 1553 O O . ALA A 1 203 ? 1.803 9.021 19.204 1.00 97.81 203 ALA A O 1
ATOM 1554 N N . ALA A 1 204 ? 2.451 9.058 17.055 1.00 97.50 204 ALA A N 1
ATOM 1555 C CA . ALA A 1 204 ? 1.128 9.364 16.517 1.00 97.50 204 ALA A CA 1
ATOM 1556 C C . ALA A 1 204 ? 0.092 8.282 16.870 1.00 97.50 204 ALA A C 1
ATOM 1558 O O . ALA A 1 204 ? -0.992 8.602 17.360 1.00 97.50 204 ALA A O 1
ATOM 1559 N N . VAL A 1 205 ? 0.426 6.998 16.691 1.00 97.38 205 VAL A N 1
ATOM 1560 C CA . VAL A 1 205 ? -0.485 5.888 17.021 1.00 97.38 205 VAL A CA 1
ATOM 1561 C C . VAL A 1 205 ? -0.721 5.784 18.534 1.00 97.38 205 VAL A C 1
ATOM 1563 O O . VAL A 1 205 ? -1.852 5.543 18.955 1.00 97.38 205 VAL A O 1
ATOM 1566 N N . LEU A 1 206 ? 0.296 6.021 19.371 1.00 97.94 206 LEU A N 1
ATOM 1567 C CA . LEU A 1 206 ? 0.134 6.051 20.830 1.00 97.94 206 LEU A CA 1
ATOM 1568 C C . LEU A 1 206 ? -0.755 7.210 21.294 1.00 97.94 206 LEU A C 1
ATOM 1570 O O . LEU A 1 206 ? -1.599 7.020 22.167 1.00 97.94 206 LEU A O 1
ATOM 1574 N N . LEU A 1 207 ? -0.626 8.395 20.695 1.00 96.81 207 LEU A N 1
ATOM 1575 C CA . LEU A 1 207 ? -1.530 9.512 20.971 1.00 96.81 207 LEU A CA 1
ATOM 1576 C C . LEU A 1 207 ? -2.977 9.149 20.616 1.00 96.81 207 LEU A C 1
ATOM 1578 O O . LEU A 1 207 ? -3.877 9.370 21.427 1.00 96.81 207 LEU A O 1
ATOM 1582 N N . ILE A 1 208 ? -3.204 8.520 19.457 1.00 96.00 208 ILE A N 1
ATOM 1583 C CA . ILE A 1 208 ? -4.529 8.006 19.073 1.00 96.00 208 ILE A CA 1
ATOM 1584 C C . ILE A 1 208 ? -5.033 6.983 20.094 1.00 96.00 208 ILE A C 1
ATOM 1586 O O . ILE A 1 208 ? -6.194 7.054 20.490 1.00 96.00 208 ILE A O 1
ATOM 1590 N N . TYR A 1 209 ? -4.172 6.083 20.574 1.00 96.56 209 TYR A N 1
ATOM 1591 C CA . TYR A 1 209 ? -4.503 5.127 21.630 1.00 96.56 209 TYR A CA 1
ATOM 1592 C C . TYR A 1 209 ? -4.970 5.809 22.917 1.00 96.56 209 TYR A C 1
ATOM 1594 O O . TYR A 1 209 ? -6.024 5.447 23.440 1.00 96.56 209 TYR A O 1
ATOM 1602 N N . PHE A 1 210 ? -4.258 6.823 23.408 1.00 96.44 210 PHE A N 1
ATOM 1603 C CA . PHE A 1 210 ? -4.674 7.546 24.612 1.00 96.44 210 PHE A CA 1
ATOM 1604 C C . PHE A 1 210 ? -5.991 8.311 24.408 1.00 96.44 210 PHE A C 1
ATOM 1606 O O . PHE A 1 210 ? -6.849 8.290 25.291 1.00 96.44 210 PHE A O 1
ATOM 1613 N N . ILE A 1 211 ? -6.205 8.909 23.228 1.00 94.81 211 ILE A N 1
ATOM 1614 C CA . ILE A 1 211 ? -7.489 9.537 22.864 1.00 94.81 211 ILE A CA 1
ATOM 1615 C C . ILE A 1 211 ? -8.610 8.486 22.783 1.00 94.81 211 ILE A C 1
ATOM 1617 O O . ILE A 1 211 ? -9.744 8.753 23.168 1.00 94.81 211 ILE A O 1
ATOM 1621 N N . ALA A 1 212 ? -8.328 7.281 22.288 1.00 94.12 212 ALA A N 1
ATOM 1622 C CA . ALA A 1 212 ? -9.306 6.198 22.241 1.00 94.12 212 ALA A CA 1
ATOM 1623 C C . ALA A 1 212 ? -9.665 5.691 23.647 1.00 94.12 212 ALA A C 1
ATOM 1625 O O . ALA A 1 212 ? -10.840 5.459 23.930 1.00 94.12 212 ALA A O 1
ATOM 1626 N N . GLN A 1 213 ? -8.683 5.580 24.549 1.00 95.31 213 GLN A N 1
ATOM 1627 C CA . GLN A 1 213 ? -8.893 5.147 25.935 1.00 95.31 213 GLN A CA 1
ATOM 1628 C C . GLN A 1 213 ? -9.664 6.156 26.788 1.00 95.31 213 GLN A C 1
ATOM 1630 O O . GLN A 1 213 ? -10.400 5.748 27.685 1.00 95.31 213 GLN A O 1
ATOM 1635 N N . SER A 1 214 ? -9.580 7.456 26.489 1.00 93.38 214 SER A N 1
ATOM 1636 C CA . SER A 1 214 ? -10.371 8.474 27.194 1.00 93.38 214 SER A CA 1
ATOM 1637 C C . SER A 1 214 ? -11.873 8.410 26.880 1.00 93.38 214 SER A C 1
ATOM 1639 O O . SER A 1 214 ? -12.645 9.187 27.437 1.00 93.38 214 SER A O 1
ATOM 1641 N N . LYS A 1 215 ? -12.304 7.483 26.005 1.00 89.06 215 LYS A N 1
ATOM 1642 C CA . LYS A 1 215 ? -13.685 7.324 25.510 1.00 89.06 215 LYS A CA 1
ATOM 1643 C C . LYS A 1 215 ? -14.228 8.569 24.793 1.00 89.06 215 LYS A C 1
ATOM 1645 O O . LYS A 1 215 ? -15.421 8.638 24.507 1.00 89.06 215 LYS A O 1
ATOM 1650 N N . LEU A 1 216 ? -13.362 9.528 24.461 1.00 84.19 216 LEU A N 1
ATOM 1651 C CA . LEU A 1 216 ? -13.718 10.707 23.683 1.00 84.19 216 LEU A CA 1
ATOM 1652 C C . LEU A 1 216 ? -13.764 10.351 22.194 1.00 84.19 216 LEU A C 1
ATOM 1654 O O . LEU A 1 216 ? -12.805 9.833 21.611 1.00 84.19 216 LEU A O 1
ATOM 1658 N N . VAL A 1 217 ? -14.895 10.655 21.560 1.00 81.94 217 VAL A N 1
ATOM 1659 C CA . VAL A 1 217 ? -15.156 10.382 20.139 1.00 81.94 217 VAL A CA 1
ATOM 1660 C C . VAL A 1 217 ? -14.661 11.558 19.287 1.00 81.94 217 VAL A C 1
ATOM 1662 O O . VAL A 1 217 ? -15.410 12.218 18.574 1.00 81.94 217 VAL A O 1
ATOM 1665 N N . TRP A 1 218 ? -13.375 11.891 19.416 1.00 89.94 218 TRP A N 1
ATOM 1666 C CA . TRP A 1 218 ? -12.753 13.021 18.716 1.00 89.94 218 TRP A CA 1
ATOM 1667 C C . TRP A 1 218 ? -12.044 12.564 17.441 1.00 89.94 218 TRP A C 1
ATOM 1669 O O . TRP A 1 218 ? -10.819 12.635 17.323 1.00 89.94 218 TRP A O 1
ATOM 1679 N N . HIS A 1 219 ? -12.822 12.084 16.469 1.00 91.44 219 HIS A N 1
ATOM 1680 C CA . HIS A 1 219 ? -12.282 11.615 15.189 1.00 91.44 219 HIS A CA 1
ATOM 1681 C C . HIS A 1 219 ? -11.449 12.693 14.482 1.00 91.44 219 HIS A C 1
ATOM 1683 O O . HIS A 1 219 ? -10.351 12.400 14.014 1.00 91.44 219 HIS A O 1
ATOM 1689 N N . GLY A 1 220 ? -11.901 13.953 14.509 1.00 93.62 220 GLY A N 1
ATOM 1690 C CA . GLY A 1 220 ? -11.159 15.079 13.937 1.00 93.62 220 GLY A CA 1
ATOM 1691 C C . GLY A 1 220 ? -9.768 15.258 14.554 1.00 93.62 220 GLY A C 1
ATOM 1692 O O . GLY A 1 220 ? -8.791 15.414 13.829 1.00 93.62 220 GLY A O 1
ATOM 1693 N N . THR A 1 221 ? -9.634 15.147 15.879 1.00 93.38 221 THR A N 1
ATOM 1694 C CA . THR A 1 221 ? -8.327 15.239 16.551 1.00 93.38 221 THR A CA 1
ATOM 1695 C C . THR A 1 221 ? -7.405 14.093 16.147 1.00 93.38 221 THR A C 1
ATOM 1697 O O . THR A 1 221 ? -6.227 14.317 15.894 1.00 93.38 221 THR A O 1
ATOM 1700 N N . ARG A 1 222 ? -7.927 12.867 16.026 1.00 94.50 222 ARG A N 1
ATOM 1701 C CA . ARG A 1 222 ? -7.131 11.709 15.584 1.00 94.50 222 ARG A CA 1
ATOM 1702 C C . ARG A 1 222 ? -6.642 11.872 14.144 1.00 94.50 222 ARG A C 1
ATOM 1704 O O . ARG A 1 222 ? -5.482 11.577 13.870 1.00 94.50 222 ARG A O 1
ATOM 1711 N N . MET A 1 223 ? -7.482 12.408 13.253 1.00 95.88 223 MET A N 1
ATOM 1712 C CA . MET A 1 223 ? -7.082 12.778 11.888 1.00 95.88 223 MET A CA 1
ATOM 1713 C C . MET A 1 223 ? -5.974 13.837 11.895 1.00 95.88 223 MET A C 1
ATOM 1715 O O . MET A 1 223 ? -4.966 13.670 11.213 1.00 95.88 223 MET A O 1
ATOM 1719 N N . LEU A 1 224 ? -6.129 14.889 12.708 1.00 96.25 224 LEU A N 1
ATOM 1720 C CA . LEU A 1 224 ? -5.139 15.962 12.855 1.00 96.25 224 LEU A CA 1
ATOM 1721 C C . LEU A 1 224 ? -3.818 15.494 13.478 1.00 96.25 224 LEU A C 1
ATOM 1723 O O . LEU A 1 224 ? -2.808 16.159 13.296 1.00 96.25 224 LEU A O 1
ATOM 1727 N N . VAL A 1 225 ? -3.792 14.367 14.188 1.00 95.94 225 VAL A N 1
ATOM 1728 C CA . VAL A 1 225 ? -2.544 13.755 14.669 1.00 95.94 225 VAL A CA 1
ATOM 1729 C C . VAL A 1 225 ? -1.903 12.900 13.573 1.00 95.94 225 VAL A C 1
ATOM 1731 O O . VAL A 1 225 ? -0.709 13.026 13.306 1.00 95.94 225 VAL A O 1
ATOM 1734 N N . LEU A 1 226 ? -2.686 12.037 12.919 1.00 95.25 226 LEU A N 1
ATOM 1735 C CA . LEU A 1 226 ? -2.156 11.039 11.990 1.00 95.25 226 LEU A CA 1
ATOM 1736 C C . LEU A 1 226 ? -1.720 11.639 10.650 1.00 95.25 226 LEU A C 1
ATOM 1738 O O . LEU A 1 226 ? -0.643 11.318 10.148 1.00 95.25 226 LEU A O 1
ATOM 1742 N N . TYR A 1 227 ? -2.542 12.508 10.059 1.00 95.25 227 TYR A N 1
ATOM 1743 C CA . TYR A 1 227 ? -2.295 13.030 8.714 1.00 95.25 227 TYR A CA 1
ATOM 1744 C C . TYR A 1 227 ? -1.050 13.913 8.625 1.00 95.25 227 TYR A C 1
ATOM 1746 O O . TYR A 1 227 ? -0.266 13.694 7.701 1.00 95.25 227 TYR A O 1
ATOM 1754 N N . PRO A 1 228 ? -0.782 14.847 9.560 1.00 96.00 228 PRO A N 1
ATOM 1755 C CA . PRO A 1 228 ? 0.459 15.611 9.521 1.00 96.00 228 PRO A CA 1
ATOM 1756 C C . PRO A 1 228 ? 1.695 14.731 9.676 1.00 96.00 228 PRO A C 1
ATOM 1758 O O . PRO A 1 228 ? 2.679 14.960 8.979 1.00 96.00 228 PRO A O 1
ATOM 1761 N N . ALA A 1 229 ? 1.642 13.700 10.527 1.00 95.44 229 ALA A N 1
ATOM 1762 C CA . ALA A 1 229 ? 2.756 12.771 10.689 1.00 95.44 229 ALA A CA 1
ATOM 1763 C C . ALA A 1 229 ? 3.076 12.062 9.362 1.00 95.44 229 ALA A C 1
ATOM 1765 O O . ALA A 1 229 ? 4.223 12.076 8.915 1.00 95.44 229 ALA A O 1
ATOM 1766 N N . ILE A 1 230 ? 2.053 11.526 8.684 1.00 95.00 230 ILE A N 1
ATOM 1767 C CA . ILE A 1 230 ? 2.198 10.896 7.362 1.00 95.00 230 ILE A CA 1
ATOM 1768 C C . ILE A 1 230 ? 2.708 11.899 6.328 1.00 95.00 230 ILE A C 1
ATOM 1770 O O . ILE A 1 230 ? 3.611 11.587 5.562 1.00 95.00 230 ILE A O 1
ATOM 1774 N N . PHE A 1 231 ? 2.157 13.110 6.300 1.00 95.19 231 PHE A N 1
ATOM 1775 C CA . PHE A 1 231 ? 2.554 14.133 5.339 1.00 95.19 231 PHE A CA 1
ATOM 1776 C C . PHE A 1 231 ? 4.021 14.550 5.512 1.00 95.19 231 PHE A C 1
ATOM 1778 O O . PHE A 1 231 ? 4.750 14.688 4.529 1.00 95.19 231 PHE A O 1
ATOM 1785 N N . ILE A 1 232 ? 4.477 14.685 6.759 1.00 95.06 232 ILE A N 1
ATOM 1786 C CA . ILE A 1 232 ? 5.882 14.936 7.091 1.00 95.06 232 ILE A CA 1
ATOM 1787 C C . ILE A 1 232 ? 6.766 13.786 6.595 1.00 95.06 232 ILE A C 1
ATOM 1789 O O . ILE A 1 232 ? 7.789 14.044 5.959 1.00 95.06 232 ILE A O 1
ATOM 1793 N N . ASP A 1 233 ? 6.370 12.533 6.831 1.00 93.81 233 ASP A N 1
ATOM 1794 C CA . ASP A 1 233 ? 7.090 11.351 6.341 1.00 93.81 233 ASP A CA 1
ATOM 1795 C C . ASP A 1 233 ? 7.189 11.344 4.808 1.00 93.81 233 ASP A C 1
ATOM 1797 O O . ASP A 1 233 ? 8.285 11.198 4.262 1.00 93.81 233 ASP A O 1
ATOM 1801 N N . ILE A 1 234 ? 6.082 11.631 4.114 1.00 92.12 234 ILE A N 1
ATOM 1802 C CA . ILE A 1 234 ? 6.040 11.750 2.653 1.00 92.12 234 ILE A CA 1
ATOM 1803 C C . ILE A 1 234 ? 7.025 12.808 2.160 1.00 92.12 234 ILE A C 1
ATOM 1805 O O . ILE A 1 234 ? 7.861 12.513 1.307 1.00 92.12 234 ILE A O 1
ATOM 1809 N N . ILE A 1 235 ? 6.962 14.030 2.698 1.00 93.44 235 ILE A N 1
ATOM 1810 C CA . ILE A 1 235 ? 7.812 15.142 2.254 1.00 93.44 235 ILE A CA 1
ATOM 1811 C C . ILE A 1 235 ? 9.288 14.852 2.516 1.00 93.44 235 ILE A C 1
ATOM 1813 O O . ILE A 1 235 ? 10.119 15.062 1.630 1.00 93.44 235 ILE A O 1
ATOM 1817 N N . ILE A 1 236 ? 9.634 14.398 3.723 1.00 92.00 236 ILE A N 1
ATOM 1818 C CA . ILE A 1 236 ? 11.028 14.149 4.106 1.00 92.00 236 ILE A CA 1
ATOM 1819 C C . ILE A 1 236 ? 11.610 13.014 3.262 1.00 92.00 236 ILE A C 1
ATOM 1821 O O . ILE A 1 236 ? 12.721 13.149 2.740 1.00 92.00 236 ILE A O 1
ATOM 1825 N N . SER A 1 237 ? 10.860 11.924 3.098 1.00 88.31 237 SER A N 1
ATOM 1826 C CA . SER A 1 237 ? 11.281 10.771 2.305 1.00 88.31 237 SER A CA 1
ATOM 1827 C C . SER A 1 237 ? 11.390 11.123 0.820 1.00 88.31 237 SER A C 1
ATOM 1829 O O . SER A 1 237 ? 12.412 10.832 0.202 1.00 88.31 237 SER A O 1
ATOM 1831 N N . ALA A 1 238 ? 10.404 11.825 0.252 1.00 87.94 238 ALA A N 1
ATOM 1832 C CA . ALA A 1 238 ? 10.425 12.245 -1.149 1.00 87.94 238 ALA A CA 1
ATOM 1833 C C . ALA A 1 238 ? 11.589 13.199 -1.448 1.00 87.94 238 ALA A C 1
ATOM 1835 O O . ALA A 1 238 ? 12.301 13.003 -2.430 1.00 87.94 238 ALA A O 1
ATOM 1836 N N . ARG A 1 239 ? 11.838 14.191 -0.580 1.00 89.06 239 ARG A N 1
ATOM 1837 C CA . ARG A 1 239 ? 12.989 15.100 -0.714 1.00 89.06 239 ARG A CA 1
ATOM 1838 C C . ARG A 1 239 ? 14.317 14.355 -0.676 1.00 89.06 239 ARG A C 1
ATOM 1840 O O . ARG A 1 239 ? 15.215 14.677 -1.446 1.00 89.06 239 ARG A O 1
ATOM 1847 N N . TYR A 1 240 ? 14.443 13.375 0.215 1.00 85.38 240 TYR A N 1
ATOM 1848 C CA . TYR A 1 240 ? 15.656 12.573 0.321 1.00 85.38 240 TYR A CA 1
ATOM 1849 C C . TYR A 1 240 ? 15.893 11.722 -0.932 1.00 85.38 240 TYR A C 1
ATOM 1851 O O . TYR A 1 240 ? 16.999 11.714 -1.460 1.00 85.38 240 TYR A O 1
ATOM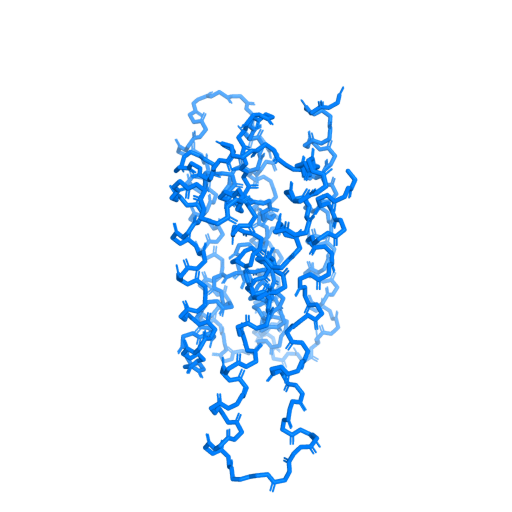 1859 N N . ILE A 1 241 ? 14.854 11.038 -1.421 1.00 82.56 241 ILE A N 1
ATOM 1860 C CA . ILE A 1 241 ? 14.938 10.216 -2.633 1.00 82.56 241 ILE A CA 1
ATOM 1861 C C . ILE A 1 241 ? 15.279 11.092 -3.843 1.00 82.56 241 ILE A C 1
ATOM 1863 O O . ILE A 1 241 ? 16.190 10.757 -4.595 1.00 82.56 241 ILE A O 1
ATOM 1867 N N . ALA A 1 242 ? 14.607 12.237 -3.996 1.00 84.38 242 ALA A N 1
ATOM 1868 C CA . ALA A 1 242 ? 14.863 13.164 -5.092 1.00 84.38 242 ALA A CA 1
ATOM 1869 C C . ALA A 1 242 ? 16.325 13.634 -5.115 1.00 84.38 242 ALA A C 1
ATOM 1871 O O . ALA A 1 242 ? 16.962 13.524 -6.152 1.00 84.38 242 ALA A O 1
ATOM 1872 N N . GLY A 1 243 ? 16.881 14.060 -3.974 1.00 84.00 243 GLY A N 1
ATOM 1873 C CA . GLY A 1 243 ? 18.279 14.511 -3.897 1.00 84.00 243 GLY A CA 1
ATOM 1874 C C . GLY A 1 243 ? 19.337 13.403 -3.987 1.00 84.00 243 GLY A C 1
ATOM 1875 O O . GLY A 1 243 ? 20.524 13.704 -3.971 1.00 84.00 243 GLY A O 1
ATOM 1876 N N . LYS A 1 244 ? 18.938 12.125 -4.011 1.00 78.75 244 LYS A N 1
ATOM 1877 C CA . LYS A 1 244 ? 19.844 10.990 -4.259 1.00 78.75 244 LYS A CA 1
ATOM 1878 C C . LYS A 1 244 ? 19.820 10.550 -5.726 1.00 78.75 244 LYS A C 1
ATOM 1880 O O . LYS A 1 244 ? 20.778 9.937 -6.188 1.00 78.75 244 LYS A O 1
ATOM 1885 N N . ILE A 1 245 ? 18.708 10.796 -6.420 1.00 75.75 245 ILE A N 1
ATOM 1886 C CA . ILE A 1 245 ? 18.506 10.419 -7.825 1.00 75.75 245 ILE A CA 1
ATOM 1887 C C . ILE A 1 245 ? 18.966 11.534 -8.775 1.00 75.75 245 ILE A C 1
ATOM 1889 O O . ILE A 1 245 ? 19.533 11.216 -9.819 1.00 75.75 245 ILE A O 1
ATOM 1893 N N . PHE A 1 246 ? 18.708 12.799 -8.427 1.00 73.69 246 PHE A N 1
ATOM 1894 C CA . PHE A 1 246 ? 19.066 13.994 -9.199 1.00 73.69 246 PHE A CA 1
ATOM 1895 C C . PHE A 1 246 ? 20.214 14.750 -8.533 1.00 73.69 246 PHE A C 1
ATOM 1897 O O . PHE A 1 246 ? 21.060 15.277 -9.286 1.00 73.69 246 PHE A O 1
#